Protein AF-A0A816GK08-F1 (afdb_monomer)

Sequence (217 aa):
MATQDAEVYCSFCNEGFVSPKAMGTHLMMCGNKTDQCPKCRRYIRRAIFAYHYENDCANPDAPTRDNETNKKTQNFETPPVTIKCEFCHVNYNRNESTMHKEKCTPYQIYLSENSLQHNDSNQNHSSTRSNNPEYDARIPCEYCNQGIPWHLYDNHTRTCRNEHNKRPNEQISSQRSFPTVNDYTARCRFCKLLTFLQGLRYHQLVCKMNPHRMGSH

Solvent-accessible surface area (backbone atoms only — not comparable to full-atom values): 14256 Å² total; per-residue (Å²): 134,85,79,80,74,71,65,48,64,40,93,61,79,66,51,74,26,82,41,74,68,60,42,54,60,44,48,64,54,49,60,76,42,36,43,71,38,88,87,78,68,46,52,33,48,54,93,52,37,65,59,23,63,74,49,78,66,51,54,93,82,53,74,85,81,77,85,71,88,86,72,80,92,69,89,74,79,71,78,79,59,65,42,68,38,91,69,78,64,50,73,42,48,61,90,44,48,67,63,47,54,75,66,34,60,62,51,48,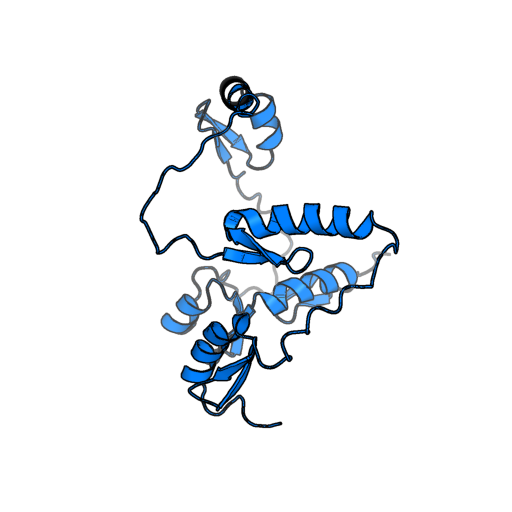51,54,53,56,64,60,63,68,75,74,79,83,78,92,68,91,74,80,85,82,88,74,90,61,84,84,78,70,62,54,46,64,38,94,84,76,63,50,69,33,48,67,97,48,40,73,63,48,52,56,53,48,51,52,57,56,69,69,56,80,89,80,82,96,81,73,91,67,84,73,79,62,85,64,81,54,49,40,61,35,91,81,81,57,50,78,33,45,56,91,50,38,66,61,51,46,56,53,37,71,76,43,76,82,79,82,80,86,130

Radius of gyration: 26.78 Å; Cα contacts (8 Å, |Δi|>4): 158; chains: 1; bounding box: 65×51×73 Å

Nearest PDB structures (foldseek):
  4bmj-assembly11_K  TM=3.943E-01  e=1.371E-01  Homo sapiens
  8fky-assembly1_SS  TM=1.001E-01  e=1.346E+00  Homo sapiens
  8fkx-assembly1_SS  TM=1.016E-01  e=1.534E+00  Homo sapiens

Organism: NCBI:txid392030

InterPro domains:
  IPR013083 Zinc finger, RING/FYVE/PHD-type [G3DSA:3.30.40.10] (3-59)
  IPR051986 Innate Immunity and Apoptosis Regulator [PTHR16295] (7-212)

Mean predicted aligned error: 20.33 Å

pLDDT: mean 77.63, std 19.1, range [39.66, 96.81]

Foldseek 3Di:
DDPPQDWDAAPQPRDTDSDPVVNVVCNVVRVVQWDQDPQPRHTDGPVCNVVCNVVSNDDPPDPPPPDDDDDDDDPPPDPFDWDADPQPRDTDGPVCVVVCCVPVPRNVVVVVVVVVVPPPPPDDDPDDPPPPPPQQQFDQAPQHRDGHRPVCNVVCNVVSVVVSVVDPDDDPDDPDPDDPPPPQWDAQPQQRDIDGVVCNVVCNVVCVVPVPPPPDD

Secondary structure (DSSP, 8-state):
-------EE-TTT--EES-HHHHHHHHHHHHHHEEE-TTT--EEEHHHHHHHHHTTT--TTS------S--------PPP-EEE-TTT--EEEGGGHHHHHHH-HHHHHHHHHHHTTSS---S---------TTS--EEEPTTT--EEEGGGHHHHHHHHHHHHHTS-S--------PPPGGGGEEE-TTT--EEEHHHHHHHHHHHHH-TTSS---

Structure (mmCIF, N/CA/C/O backbone):
data_AF-A0A816GK08-F1
#
_entry.id   AF-A0A816GK08-F1
#
loop_
_atom_site.group_PDB
_atom_site.id
_atom_site.type_symbol
_atom_site.label_atom_id
_atom_site.label_alt_id
_atom_site.label_comp_id
_atom_site.label_asym_id
_atom_site.label_entity_id
_atom_site.label_seq_id
_atom_site.pdbx_PDB_ins_code
_atom_site.Cartn_x
_atom_site.Cartn_y
_atom_site.Cartn_z
_atom_site.occupancy
_atom_site.B_iso_or_equiv
_atom_site.auth_seq_id
_atom_site.auth_comp_id
_atom_site.auth_asym_id
_atom_site.auth_atom_id
_atom_site.pdbx_PDB_model_num
ATOM 1 N N . MET A 1 1 ? 14.770 11.756 38.344 1.00 51.44 1 MET A N 1
ATOM 2 C CA . MET A 1 1 ? 13.891 10.581 38.168 1.00 51.44 1 MET A CA 1
ATOM 3 C C . MET A 1 1 ? 13.634 10.447 36.678 1.00 51.44 1 MET A C 1
ATOM 5 O O . MET A 1 1 ? 13.022 11.344 36.119 1.00 51.44 1 MET A O 1
ATOM 9 N N . ALA A 1 2 ? 14.207 9.437 36.022 1.00 53.97 2 ALA A N 1
ATOM 10 C CA . ALA A 1 2 ? 13.968 9.197 34.600 1.00 53.97 2 ALA A CA 1
ATOM 11 C C . ALA A 1 2 ? 12.592 8.537 34.455 1.00 53.97 2 ALA A C 1
ATOM 13 O O . ALA A 1 2 ? 12.363 7.470 35.023 1.00 53.97 2 ALA A O 1
ATOM 14 N N . THR A 1 3 ? 11.668 9.196 33.764 1.00 57.09 3 THR A N 1
ATOM 15 C CA . THR A 1 3 ? 10.391 8.600 33.379 1.00 57.09 3 THR A CA 1
ATOM 16 C C . THR A 1 3 ? 10.684 7.509 32.357 1.00 57.09 3 THR A C 1
ATOM 18 O O . THR A 1 3 ? 11.223 7.778 31.288 1.00 57.09 3 THR A O 1
ATOM 21 N N . GLN A 1 4 ? 10.411 6.258 32.718 1.00 61.50 4 GLN A N 1
ATOM 22 C CA . GLN A 1 4 ? 10.387 5.162 31.758 1.00 61.50 4 GLN A CA 1
ATOM 23 C C . GLN A 1 4 ? 9.143 5.363 30.893 1.00 61.50 4 GLN A C 1
ATOM 25 O O . GLN A 1 4 ? 8.039 5.002 31.298 1.00 61.50 4 GLN A O 1
ATOM 30 N N . ASP A 1 5 ? 9.315 6.007 29.743 1.00 76.50 5 ASP A N 1
ATOM 31 C CA . ASP A 1 5 ? 8.256 6.109 28.749 1.00 76.50 5 ASP A CA 1
ATOM 32 C C . ASP A 1 5 ? 7.944 4.696 28.248 1.00 76.50 5 ASP A C 1
ATOM 34 O O . ASP A 1 5 ? 8.794 4.014 27.675 1.00 76.50 5 ASP A O 1
ATOM 38 N N . ALA A 1 6 ? 6.735 4.217 28.537 1.00 78.25 6 ALA A N 1
ATOM 39 C CA . ALA A 1 6 ? 6.290 2.903 28.105 1.00 78.25 6 ALA A CA 1
ATOM 40 C C . ALA A 1 6 ? 6.177 2.885 26.572 1.00 78.25 6 ALA A C 1
ATOM 42 O O . ALA A 1 6 ? 5.280 3.508 26.000 1.00 78.25 6 ALA A O 1
ATOM 43 N N . GLU A 1 7 ? 7.084 2.173 25.906 1.00 90.62 7 GLU A N 1
ATOM 44 C CA . GLU A 1 7 ? 7.015 1.963 24.461 1.00 90.62 7 GLU A CA 1
ATOM 45 C C . GLU A 1 7 ? 5.821 1.068 24.108 1.00 90.62 7 GLU A C 1
ATOM 47 O O . GLU A 1 7 ? 5.611 0.003 24.694 1.00 90.62 7 GLU A O 1
ATOM 52 N N . VAL A 1 8 ? 5.038 1.489 23.116 1.00 92.75 8 VAL A N 1
ATOM 53 C CA . VAL A 1 8 ? 3.935 0.693 22.563 1.00 92.75 8 VAL A CA 1
ATOM 54 C C . VAL A 1 8 ? 4.395 0.089 21.238 1.00 92.75 8 VAL A C 1
ATOM 56 O O . VAL A 1 8 ? 4.907 0.811 20.384 1.00 92.75 8 VAL A O 1
ATOM 59 N N . TYR A 1 9 ? 4.190 -1.215 21.032 1.00 93.31 9 TYR A N 1
ATOM 60 C CA . TYR A 1 9 ? 4.665 -1.936 19.840 1.00 93.31 9 TYR A CA 1
ATOM 61 C C . TYR A 1 9 ? 3.546 -2.256 18.848 1.00 93.31 9 TYR A C 1
ATOM 63 O O . TYR A 1 9 ? 2.436 -2.630 19.230 1.00 93.31 9 TYR A O 1
ATOM 71 N N . CYS A 1 10 ? 3.828 -2.087 17.555 1.00 90.50 10 CYS A N 1
ATOM 72 C CA . CYS A 1 10 ? 2.850 -2.320 16.497 1.00 90.50 10 CYS A CA 1
ATOM 73 C C . CYS A 1 10 ? 2.671 -3.823 16.265 1.00 90.50 10 CYS A C 1
ATOM 75 O O . CYS A 1 10 ? 3.634 -4.527 15.983 1.00 90.50 10 CYS A O 1
ATOM 77 N N . SER A 1 11 ? 1.436 -4.320 16.280 1.00 87.69 11 SER A N 1
ATOM 78 C CA . SER A 1 11 ? 1.146 -5.749 16.083 1.00 87.69 11 SER A CA 1
ATOM 79 C C . SER A 1 11 ? 1.472 -6.284 14.679 1.00 87.69 11 SER A C 1
ATOM 81 O O . SER A 1 11 ? 1.590 -7.496 14.504 1.00 87.69 11 SER A O 1
ATOM 83 N N . PHE A 1 12 ? 1.628 -5.408 13.680 1.00 86.75 12 PHE A N 1
ATOM 84 C CA . PHE A 1 12 ? 1.887 -5.789 12.286 1.00 86.75 12 PHE A CA 1
ATOM 85 C C . PHE A 1 12 ? 3.385 -5.849 11.954 1.00 86.75 12 PHE A C 1
ATOM 87 O O . PHE A 1 12 ? 3.840 -6.814 11.348 1.00 86.75 12 PHE A O 1
ATOM 94 N N . CYS A 1 13 ? 4.164 -4.833 12.339 1.00 84.19 13 CYS A N 1
ATOM 95 C CA . CYS A 1 13 ? 5.600 -4.753 12.023 1.00 84.19 13 CYS A CA 1
ATOM 96 C C . CYS A 1 13 ? 6.524 -4.844 13.246 1.00 84.19 13 CYS A C 1
ATOM 98 O O . CYS A 1 13 ? 7.741 -4.878 13.077 1.00 84.19 13 CYS A O 1
ATOM 100 N N . ASN A 1 14 ? 5.967 -4.893 14.460 1.00 86.06 14 ASN A N 1
ATOM 101 C CA . ASN A 1 14 ? 6.694 -4.933 15.731 1.00 86.06 14 ASN A CA 1
ATOM 102 C C . ASN A 1 14 ? 7.653 -3.748 15.960 1.00 86.06 14 ASN A C 1
ATOM 104 O O . ASN A 1 14 ? 8.661 -3.877 16.655 1.00 86.06 14 ASN A O 1
ATOM 108 N N . GLU A 1 15 ? 7.354 -2.603 15.347 1.00 88.12 15 GLU A N 1
ATOM 109 C CA . GLU A 1 15 ? 8.060 -1.337 15.550 1.00 88.12 15 GLU A CA 1
ATOM 110 C C . GLU A 1 15 ? 7.564 -0.675 16.847 1.00 88.12 15 GLU A C 1
ATOM 112 O O . GLU A 1 15 ? 6.363 -0.713 17.136 1.00 88.12 15 GLU A O 1
ATOM 117 N N . GLY A 1 16 ? 8.491 -0.149 17.653 1.00 91.62 16 GLY A N 1
ATOM 118 C CA . GLY A 1 16 ? 8.205 0.501 18.934 1.00 91.62 16 GLY A CA 1
ATOM 119 C C . GLY A 1 16 ? 7.941 1.994 18.764 1.00 91.62 16 GLY A C 1
ATOM 120 O O . GLY A 1 16 ? 8.589 2.660 17.958 1.00 91.62 16 GLY A O 1
ATOM 121 N N . PHE A 1 17 ? 6.983 2.526 19.521 1.00 93.69 17 PHE A N 1
ATOM 122 C CA . PHE A 1 17 ? 6.580 3.928 19.464 1.00 93.69 17 PHE A CA 1
ATOM 123 C C . PHE A 1 17 ? 6.563 4.543 20.860 1.00 93.69 17 PHE A C 1
ATOM 125 O O . PHE A 1 17 ? 5.954 4.002 21.780 1.00 93.69 17 PHE A O 1
ATOM 132 N N . VAL A 1 18 ? 7.161 5.731 20.972 1.00 91.00 18 VAL A N 1
ATOM 133 C CA . VAL A 1 18 ? 7.215 6.528 22.213 1.00 91.00 18 VAL A CA 1
ATOM 134 C C . VAL A 1 18 ? 5.850 7.137 22.565 1.00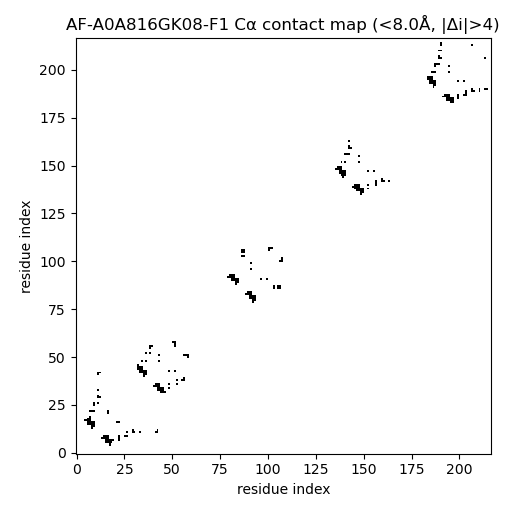 91.00 18 VAL A C 1
ATOM 136 O O . VAL A 1 18 ? 5.572 7.444 23.717 1.00 91.00 18 VAL A O 1
ATOM 139 N N . SER A 1 19 ? 4.963 7.322 21.579 1.00 91.31 19 SER A N 1
ATOM 140 C CA . SER A 1 19 ? 3.657 7.957 21.781 1.00 91.31 19 SER A CA 1
ATOM 141 C C . SER A 1 19 ? 2.509 7.118 21.210 1.00 91.31 19 SER A C 1
ATOM 143 O O . SER A 1 19 ? 2.565 6.736 20.034 1.00 91.31 19 SER A O 1
ATOM 145 N N . PRO A 1 20 ? 1.399 6.945 21.957 1.00 89.62 20 PRO A N 1
ATOM 146 C CA . PRO A 1 20 ? 0.174 6.332 21.440 1.00 89.62 20 PRO A CA 1
ATOM 147 C C . PRO A 1 20 ? -0.373 7.021 20.178 1.00 89.62 20 PRO A C 1
ATOM 149 O O . PRO A 1 20 ? -0.953 6.369 19.311 1.00 89.62 20 PRO A O 1
ATOM 152 N N . LYS A 1 21 ? -0.152 8.335 20.019 1.00 91.00 21 LYS A N 1
ATOM 153 C CA . LYS A 1 21 ? -0.583 9.087 18.827 1.00 91.00 21 LYS A CA 1
ATOM 154 C C . LYS A 1 21 ? 0.229 8.714 17.581 1.00 91.00 21 LYS A C 1
ATOM 156 O O . LYS A 1 21 ? -0.331 8.592 16.488 1.00 91.00 21 LYS A O 1
ATOM 161 N N . ALA A 1 22 ? 1.537 8.507 17.747 1.00 92.06 22 ALA A N 1
ATOM 162 C CA . ALA A 1 22 ? 2.404 8.027 16.672 1.00 92.06 22 AL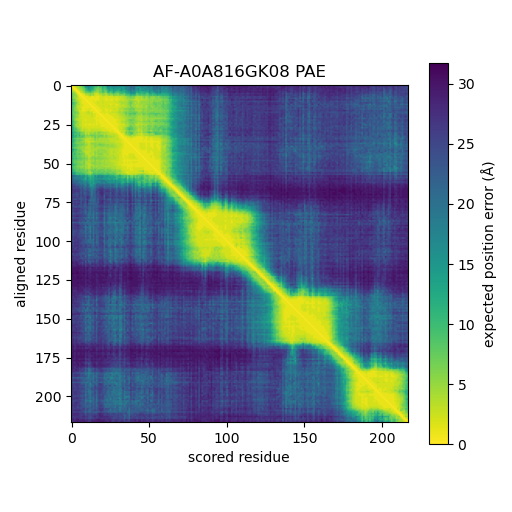A A CA 1
ATOM 163 C C . ALA A 1 22 ? 2.014 6.596 16.267 1.00 92.06 22 ALA A C 1
ATOM 165 O O . ALA A 1 22 ? 1.855 6.320 15.077 1.00 92.06 22 ALA A O 1
ATOM 166 N N . MET A 1 23 ? 1.728 5.740 17.257 1.00 94.25 23 MET A N 1
ATOM 167 C CA . MET A 1 23 ? 1.195 4.395 17.035 1.00 94.25 23 MET A CA 1
ATOM 168 C C . MET A 1 23 ? -0.119 4.416 16.241 1.00 94.25 23 MET A C 1
ATOM 170 O O . MET A 1 23 ? -0.248 3.693 15.258 1.00 94.25 23 MET A O 1
ATOM 174 N N . GLY A 1 24 ? -1.086 5.263 16.611 1.00 91.00 24 GLY A N 1
ATOM 175 C CA . GLY A 1 24 ? -2.378 5.339 15.917 1.00 91.00 24 GLY A CA 1
ATOM 176 C C . GLY A 1 24 ? -2.239 5.660 14.425 1.00 91.00 24 GLY A C 1
ATOM 177 O O . GLY A 1 24 ? -2.823 4.985 13.577 1.00 91.00 24 GLY A O 1
ATOM 178 N N . THR A 1 25 ? -1.396 6.642 14.091 1.00 91.44 25 THR A N 1
ATOM 179 C CA . THR A 1 25 ? -1.102 7.001 12.691 1.00 91.44 25 THR A CA 1
ATOM 180 C C . THR A 1 25 ? -0.404 5.856 11.954 1.00 91.44 25 THR A C 1
ATOM 182 O O . THR A 1 25 ? -0.728 5.557 10.802 1.00 91.44 25 THR A O 1
ATOM 185 N N . HIS A 1 26 ? 0.533 5.184 12.625 1.00 92.69 26 HIS A N 1
ATOM 186 C CA . HIS A 1 26 ? 1.240 4.045 12.063 1.00 92.69 26 HIS A CA 1
ATOM 187 C C . HIS A 1 26 ? 0.302 2.863 11.790 1.00 92.69 26 HIS A C 1
ATOM 189 O O . HIS A 1 26 ? 0.357 2.310 10.697 1.00 92.69 26 HIS A O 1
ATOM 195 N N . LEU A 1 27 ? -0.590 2.500 12.718 1.00 91.06 27 LEU A N 1
ATOM 196 C CA . LEU A 1 27 ? -1.523 1.376 12.558 1.00 91.06 27 LEU A CA 1
ATOM 197 C C . LEU A 1 27 ? -2.409 1.536 11.317 1.00 91.06 27 LEU A C 1
ATOM 199 O O . LEU A 1 27 ? -2.579 0.574 10.568 1.00 91.06 27 LEU A O 1
ATOM 203 N N . MET A 1 28 ? -2.893 2.753 11.040 1.00 86.19 28 MET A N 1
ATOM 204 C CA . MET A 1 28 ? -3.675 3.030 9.828 1.00 86.19 28 MET A CA 1
ATOM 205 C C . MET A 1 28 ? -2.880 2.795 8.537 1.00 86.19 28 MET A C 1
ATOM 207 O O . MET A 1 28 ? -3.436 2.343 7.535 1.00 86.19 28 MET A O 1
ATOM 211 N N . MET A 1 29 ? -1.577 3.085 8.534 1.00 85.69 29 MET A N 1
ATOM 212 C CA . MET A 1 29 ? -0.727 2.855 7.363 1.00 85.69 29 MET A CA 1
ATOM 213 C C . MET A 1 29 ? -0.212 1.417 7.277 1.00 85.69 29 MET A C 1
ATOM 215 O O . MET A 1 29 ? -0.144 0.858 6.185 1.00 85.69 29 MET A O 1
ATOM 219 N N . CYS A 1 30 ? 0.156 0.822 8.407 1.00 88.75 30 CYS A N 1
ATOM 220 C CA . CYS A 1 30 ? 0.779 -0.491 8.490 1.00 88.75 30 CYS A CA 1
ATOM 221 C C . CYS A 1 30 ? -0.240 -1.609 8.253 1.00 88.75 30 CYS A C 1
ATOM 223 O O . CYS A 1 30 ? 0.010 -2.490 7.430 1.00 88.75 30 CYS A O 1
ATOM 225 N N . GLY A 1 31 ? -1.430 -1.514 8.858 1.00 85.81 31 GLY A N 1
ATOM 226 C CA . GLY A 1 31 ? -2.511 -2.476 8.635 1.00 85.81 31 GLY A CA 1
ATOM 227 C C . GLY A 1 31 ? -2.991 -2.493 7.181 1.00 85.81 31 GLY A C 1
ATOM 228 O O . GLY A 1 31 ? -3.190 -3.554 6.605 1.00 85.81 31 GLY A O 1
ATOM 229 N N . ASN A 1 32 ? -3.073 -1.328 6.528 1.00 86.81 32 ASN A N 1
ATOM 230 C CA . ASN A 1 32 ? -3.500 -1.243 5.126 1.00 86.81 32 ASN A CA 1
ATOM 231 C C . ASN A 1 32 ? -2.450 -1.733 4.117 1.00 86.81 32 ASN A C 1
ATOM 233 O O . ASN A 1 32 ? -2.797 -2.057 2.977 1.00 86.81 32 ASN A O 1
ATOM 237 N N . LYS A 1 33 ? -1.171 -1.761 4.509 1.00 90.62 33 LYS A N 1
ATOM 238 C CA . LYS A 1 33 ? -0.039 -2.110 3.637 1.00 90.62 33 LYS A CA 1
ATOM 239 C C . LYS A 1 33 ? 0.547 -3.488 3.923 1.00 90.62 33 LYS A C 1
ATOM 241 O O . LYS A 1 33 ? 1.550 -3.837 3.300 1.00 90.62 33 LYS A O 1
ATOM 246 N N . THR A 1 34 ? -0.035 -4.262 4.832 1.00 91.50 34 THR A N 1
ATOM 247 C CA . THR A 1 34 ? 0.428 -5.612 5.164 1.00 91.50 34 THR A CA 1
ATOM 248 C C . THR A 1 34 ? -0.684 -6.634 4.969 1.00 91.50 34 THR A C 1
ATOM 250 O O . THR A 1 34 ? -1.857 -6.318 5.122 1.00 91.50 34 THR A O 1
ATOM 253 N N . ASP A 1 35 ? -0.301 -7.858 4.613 1.00 92.94 35 ASP A N 1
ATOM 254 C CA . ASP A 1 35 ? -1.184 -9.020 4.542 1.00 92.94 35 ASP A CA 1
ATOM 255 C C . ASP A 1 35 ? -0.575 -10.154 5.376 1.00 92.94 35 ASP A C 1
ATOM 257 O O . ASP A 1 35 ? 0.649 -10.315 5.438 1.00 92.94 35 ASP A O 1
ATOM 261 N N . GLN A 1 36 ? -1.416 -10.948 6.041 1.00 92.94 36 GLN A N 1
ATOM 262 C CA . GLN A 1 36 ? -0.945 -12.086 6.829 1.00 92.94 36 GLN A CA 1
ATOM 263 C C . GLN A 1 36 ? -0.637 -13.275 5.913 1.00 92.94 36 GLN A C 1
ATOM 265 O O . GLN A 1 36 ? -1.513 -13.783 5.211 1.00 92.94 36 GLN A O 1
ATOM 270 N N . CYS A 1 37 ? 0.608 -13.750 5.934 1.00 93.69 37 CYS A N 1
ATOM 271 C CA . CYS A 1 37 ? 1.015 -14.917 5.161 1.00 93.69 37 CYS A CA 1
ATOM 272 C C . CYS A 1 37 ? 0.375 -16.194 5.739 1.00 93.69 37 CYS A C 1
ATOM 274 O O . CYS A 1 37 ? 0.545 -16.466 6.930 1.00 93.69 37 CYS A O 1
ATOM 276 N N . PRO A 1 38 ? -0.314 -17.029 4.939 1.00 94.44 38 PRO A N 1
ATOM 277 C CA . PRO A 1 38 ? -0.967 -18.234 5.451 1.00 94.44 38 PRO A CA 1
ATOM 278 C C . PRO A 1 38 ? 0.029 -19.342 5.830 1.00 94.44 38 PRO A C 1
ATOM 280 O O . PRO A 1 38 ? -0.310 -20.190 6.650 1.00 94.44 38 PRO A O 1
ATOM 283 N N . LYS A 1 39 ? 1.249 -19.325 5.268 1.00 93.62 39 LYS A N 1
ATOM 284 C CA . LYS A 1 39 ? 2.307 -20.304 5.567 1.00 93.62 39 LYS A CA 1
ATOM 285 C C . LYS A 1 39 ? 2.941 -20.040 6.942 1.00 93.62 39 LYS A C 1
ATOM 287 O O . LYS A 1 39 ? 2.939 -20.920 7.793 1.00 93.62 39 LYS A O 1
ATOM 292 N N . CYS A 1 40 ? 3.433 -18.819 7.191 1.00 94.06 40 CYS A N 1
ATOM 293 C CA . CYS A 1 40 ? 4.183 -18.483 8.415 1.00 94.06 40 CYS A CA 1
ATOM 294 C C . CYS A 1 40 ? 3.423 -17.618 9.439 1.00 94.06 40 CYS A C 1
ATOM 296 O O . CYS A 1 40 ? 3.966 -17.312 10.499 1.00 94.06 40 CYS A O 1
ATOM 298 N N . ARG A 1 41 ? 2.191 -17.187 9.132 1.00 90.81 41 ARG A N 1
ATOM 299 C CA . ARG A 1 41 ? 1.333 -16.310 9.960 1.00 90.81 41 ARG A CA 1
ATOM 300 C C . ARG A 1 41 ? 1.913 -14.929 10.298 1.00 90.81 41 ARG A C 1
ATOM 302 O O . ARG A 1 41 ? 1.317 -14.202 11.094 1.00 90.81 41 ARG A O 1
ATOM 309 N N . ARG A 1 42 ? 3.026 -14.532 9.673 1.00 87.19 42 ARG A N 1
ATOM 310 C CA . ARG A 1 42 ? 3.609 -13.189 9.806 1.00 87.19 42 ARG A CA 1
ATOM 311 C C . ARG A 1 42 ? 2.881 -12.195 8.904 1.00 87.19 42 ARG A C 1
ATOM 313 O O . ARG A 1 42 ? 2.449 -12.552 7.807 1.00 87.19 42 ARG A O 1
ATOM 320 N N . TYR A 1 43 ? 2.766 -10.952 9.360 1.00 89.31 43 TYR A N 1
ATOM 321 C CA . TYR A 1 43 ? 2.308 -9.843 8.529 1.00 89.31 43 TYR A CA 1
ATOM 322 C C . TYR A 1 43 ? 3.454 -9.380 7.637 1.00 89.31 43 TYR A C 1
ATOM 324 O O . TYR A 1 43 ? 4.514 -8.977 8.111 1.00 89.31 43 TYR A O 1
ATOM 332 N N . ILE A 1 44 ? 3.242 -9.471 6.332 1.00 89.75 44 ILE A N 1
ATOM 333 C CA . ILE A 1 44 ? 4.231 -9.146 5.312 1.00 89.75 44 ILE A CA 1
ATOM 334 C C . ILE A 1 44 ? 3.709 -7.952 4.528 1.00 89.75 44 ILE A C 1
ATOM 336 O O . ILE A 1 44 ? 2.519 -7.875 4.223 1.00 89.75 44 ILE A O 1
ATOM 340 N N . ARG A 1 45 ? 4.581 -6.996 4.195 1.00 88.06 45 ARG A N 1
ATOM 341 C CA . ARG A 1 45 ? 4.177 -5.851 3.371 1.00 88.06 45 ARG A CA 1
ATOM 342 C C . ARG A 1 45 ? 3.654 -6.355 2.025 1.00 88.06 45 ARG A C 1
ATOM 344 O O . ARG A 1 45 ? 4.327 -7.135 1.359 1.00 88.06 45 ARG A O 1
ATOM 351 N N . ARG A 1 46 ? 2.491 -5.863 1.594 1.00 90.88 46 ARG A N 1
ATOM 352 C CA . ARG A 1 46 ? 1.803 -6.303 0.368 1.00 90.88 46 ARG A CA 1
ATOM 353 C C . ARG A 1 46 ? 2.701 -6.226 -0.873 1.00 90.88 46 ARG A C 1
ATOM 355 O O . ARG A 1 46 ? 2.635 -7.101 -1.725 1.00 90.88 46 ARG A O 1
ATOM 362 N N . ALA A 1 47 ? 3.594 -5.233 -0.925 1.00 87.31 47 ALA A N 1
ATOM 363 C CA . ALA A 1 47 ? 4.566 -5.055 -2.007 1.00 87.31 47 ALA A CA 1
ATOM 364 C C . ALA A 1 47 ? 5.568 -6.220 -2.167 1.00 87.31 47 ALA A C 1
ATOM 366 O O . ALA A 1 47 ? 6.013 -6.470 -3.279 1.00 87.31 47 ALA A O 1
ATOM 367 N N . ILE A 1 48 ? 5.898 -6.940 -1.087 1.00 89.06 48 ILE A N 1
ATOM 368 C CA . ILE A 1 48 ? 6.839 -8.081 -1.090 1.00 89.06 48 ILE A CA 1
ATOM 369 C C . ILE A 1 48 ? 6.142 -9.421 -0.803 1.00 89.06 48 ILE A C 1
ATOM 371 O O . ILE A 1 48 ? 6.799 -10.452 -0.678 1.00 89.06 48 ILE A O 1
ATOM 375 N N . PHE A 1 49 ? 4.808 -9.430 -0.685 1.00 91.44 49 PHE A N 1
ATOM 376 C CA . PHE A 1 49 ? 4.051 -10.620 -0.292 1.00 91.44 49 PHE A CA 1
ATOM 377 C C . PHE A 1 49 ? 4.179 -11.754 -1.314 1.00 91.44 49 PHE A C 1
ATOM 379 O O . PHE A 1 49 ? 4.376 -12.898 -0.918 1.00 91.44 49 PHE A O 1
ATOM 386 N N . ALA A 1 50 ? 4.101 -11.438 -2.612 1.00 91.81 50 ALA A N 1
ATOM 387 C CA . ALA A 1 50 ? 4.231 -12.429 -3.682 1.00 91.81 50 ALA A CA 1
ATOM 388 C C . ALA A 1 50 ? 5.592 -13.138 -3.617 1.00 91.81 50 ALA A C 1
ATOM 390 O O . ALA A 1 50 ? 5.638 -14.358 -3.484 1.00 91.81 50 ALA A O 1
ATOM 391 N N . TYR A 1 51 ? 6.679 -12.362 -3.557 1.00 92.75 51 TYR A N 1
ATOM 392 C CA . TYR A 1 51 ? 8.030 -12.897 -3.400 1.00 92.75 51 TYR A CA 1
ATOM 393 C C . TYR A 1 51 ? 8.152 -13.766 -2.141 1.00 92.75 51 TYR A C 1
ATOM 395 O O . TYR A 1 51 ? 8.607 -14.904 -2.214 1.00 92.75 51 TYR A O 1
ATOM 403 N N . HIS A 1 52 ? 7.711 -13.260 -0.985 1.00 94.25 52 HIS A N 1
ATOM 404 C CA . HIS A 1 52 ? 7.758 -14.004 0.275 1.00 94.25 52 HIS A CA 1
ATOM 405 C C . HIS A 1 52 ? 6.993 -15.333 0.194 1.00 94.25 52 HIS A C 1
ATOM 407 O O . HIS A 1 52 ? 7.426 -16.340 0.751 1.00 94.25 52 HIS A O 1
ATOM 413 N N . TYR A 1 53 ? 5.837 -15.344 -0.469 1.00 93.38 53 TYR A N 1
ATOM 414 C CA . TYR A 1 53 ? 5.006 -16.535 -0.602 1.00 93.38 53 TYR A CA 1
ATOM 415 C C . TYR A 1 53 ? 5.636 -17.588 -1.526 1.00 93.38 53 TYR A C 1
ATOM 417 O O . TYR A 1 53 ? 5.585 -18.783 -1.212 1.00 93.38 53 TYR A O 1
ATOM 425 N N . GLU A 1 54 ? 6.237 -17.140 -2.632 1.00 95.00 54 GLU A N 1
ATOM 426 C CA . GLU A 1 54 ? 6.917 -17.975 -3.630 1.00 95.00 54 GLU A CA 1
ATOM 427 C C . GLU A 1 54 ? 8.240 -18.553 -3.115 1.00 95.00 54 GLU A C 1
ATOM 429 O O . GLU A 1 54 ? 8.577 -19.682 -3.451 1.00 95.00 54 GLU A O 1
ATOM 434 N N . ASN A 1 55 ? 8.946 -17.832 -2.243 1.00 94.31 55 ASN A N 1
ATOM 435 C CA . ASN A 1 55 ? 10.243 -18.245 -1.699 1.00 94.31 55 ASN A CA 1
ATOM 436 C C . ASN A 1 55 ? 10.125 -18.897 -0.310 1.00 94.31 55 ASN A C 1
ATOM 438 O O . ASN A 1 55 ? 10.978 -18.686 0.547 1.00 94.31 55 ASN A O 1
ATOM 442 N N . ASP A 1 56 ? 9.038 -19.632 -0.051 1.00 94.62 56 ASP A N 1
ATOM 443 C CA . ASP A 1 56 ? 8.789 -20.353 1.212 1.00 94.62 56 ASP A CA 1
ATOM 444 C C . ASP A 1 56 ? 9.090 -19.544 2.478 1.00 94.62 56 ASP A C 1
ATOM 446 O O . ASP A 1 56 ? 9.735 -19.986 3.427 1.00 94.62 56 ASP A O 1
ATOM 450 N N . CYS A 1 57 ? 8.561 -18.323 2.491 1.00 92.94 57 CYS A N 1
ATOM 451 C CA . CYS A 1 57 ? 8.696 -17.371 3.580 1.00 92.94 57 CYS A CA 1
ATOM 452 C C . CYS A 1 57 ? 10.111 -16.817 3.806 1.00 92.94 57 CYS A C 1
ATOM 454 O O . CYS A 1 57 ? 10.314 -16.094 4.787 1.00 92.94 57 CYS A O 1
ATOM 456 N N . ALA A 1 58 ? 11.052 -17.057 2.890 1.00 87.50 58 ALA A N 1
ATOM 457 C CA . ALA A 1 58 ? 12.314 -16.335 2.838 1.00 87.50 58 ALA A CA 1
ATOM 458 C C . ALA A 1 58 ? 12.046 -14.876 2.449 1.00 87.50 58 ALA A C 1
ATOM 460 O O . ALA A 1 58 ? 11.370 -14.580 1.461 1.00 87.50 58 ALA A O 1
ATOM 461 N N . ASN A 1 59 ? 12.544 -13.949 3.260 1.00 72.12 59 ASN A N 1
ATOM 462 C CA . ASN A 1 59 ? 12.381 -12.524 3.027 1.00 72.12 59 ASN A CA 1
ATOM 463 C C . ASN A 1 59 ? 13.780 -11.896 2.929 1.00 72.12 59 ASN A C 1
ATOM 465 O O . ASN A 1 59 ? 14.490 -11.916 3.934 1.00 72.12 59 ASN A O 1
ATOM 469 N N . PRO A 1 60 ? 14.197 -11.377 1.761 1.00 64.31 60 PRO A N 1
ATOM 470 C CA . PRO A 1 60 ? 15.564 -10.906 1.543 1.00 64.31 60 PRO A CA 1
ATOM 471 C C . PRO A 1 60 ? 15.850 -9.638 2.354 1.00 64.31 60 PRO A C 1
ATOM 473 O O . PRO A 1 60 ? 16.985 -9.402 2.748 1.00 64.31 60 PRO A O 1
ATOM 476 N N . ASP A 1 61 ? 14.797 -8.882 2.673 1.00 63.44 61 ASP A N 1
ATOM 477 C CA . ASP A 1 61 ? 14.859 -7.658 3.470 1.00 63.44 61 ASP A CA 1
ATOM 478 C C . ASP A 1 61 ? 14.486 -7.875 4.940 1.00 63.44 61 ASP A C 1
ATOM 480 O O . ASP A 1 61 ? 14.327 -6.900 5.678 1.00 63.44 61 ASP A O 1
ATOM 484 N N . ALA A 1 62 ? 14.271 -9.118 5.394 1.00 57.97 62 ALA A N 1
ATOM 485 C CA . ALA A 1 62 ? 14.143 -9.323 6.830 1.00 57.97 62 ALA A CA 1
ATOM 486 C C . ALA A 1 62 ? 15.501 -8.971 7.447 1.00 57.97 62 ALA A C 1
ATOM 488 O O . ALA A 1 62 ? 16.472 -9.667 7.147 1.00 57.97 62 ALA A O 1
ATOM 489 N N . PRO A 1 63 ? 15.603 -7.930 8.302 1.00 53.84 63 PRO A N 1
ATOM 490 C CA . PRO A 1 63 ? 16.785 -7.807 9.135 1.00 53.84 63 PRO A CA 1
ATOM 491 C C . PRO A 1 63 ? 16.901 -9.146 9.855 1.00 53.84 63 PRO A C 1
ATOM 493 O O . PRO A 1 63 ? 15.937 -9.577 10.490 1.00 53.84 63 PRO A O 1
ATOM 496 N N . THR A 1 64 ? 18.010 -9.854 9.651 1.00 47.66 64 THR A N 1
ATOM 497 C CA . THR A 1 64 ? 18.301 -11.137 10.291 1.00 47.66 64 THR A CA 1
ATOM 498 C C . THR A 1 64 ? 18.192 -10.920 11.793 1.00 47.66 64 THR A C 1
ATOM 500 O O . THR A 1 64 ? 19.085 -10.349 12.412 1.00 47.66 64 THR A O 1
ATOM 503 N N . ARG A 1 65 ? 17.033 -11.261 12.359 1.00 49.94 65 ARG A N 1
ATOM 504 C CA . ARG A 1 65 ? 16.655 -10.936 13.738 1.00 49.94 65 ARG A CA 1
ATOM 505 C C . ARG A 1 65 ? 16.783 -12.154 14.642 1.00 49.94 65 ARG A C 1
ATOM 507 O O . ARG A 1 65 ? 16.073 -12.268 15.639 1.00 49.94 65 ARG A O 1
ATOM 514 N N . ASP A 1 66 ? 17.704 -13.036 14.288 1.00 45.41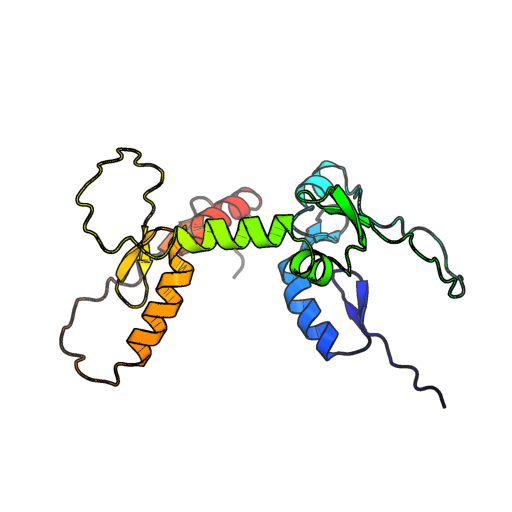 66 ASP A N 1
ATOM 515 C CA . ASP A 1 66 ? 18.031 -14.201 15.079 1.00 45.41 66 ASP A CA 1
ATOM 516 C C . ASP A 1 66 ? 19.274 -13.855 15.908 1.00 45.41 66 ASP A C 1
ATOM 518 O O . ASP A 1 66 ? 20.374 -13.724 15.381 1.00 45.41 66 ASP A O 1
ATOM 522 N N . ASN A 1 67 ? 19.043 -13.708 17.217 1.00 46.22 67 ASN A N 1
ATOM 523 C CA . ASN A 1 67 ? 20.003 -13.574 18.321 1.00 46.22 67 ASN A CA 1
ATOM 524 C C . ASN A 1 67 ? 20.674 -12.207 18.546 1.00 46.22 67 ASN A C 1
ATOM 526 O O . ASN A 1 67 ? 21.694 -11.895 17.953 1.00 46.22 67 ASN A O 1
ATOM 530 N N . GLU A 1 68 ? 20.174 -11.463 19.538 1.00 41.25 68 GLU A N 1
ATOM 531 C CA . GLU A 1 68 ? 20.959 -11.091 20.732 1.00 41.25 68 GLU A CA 1
ATOM 532 C C . GLU A 1 68 ? 20.055 -10.324 21.714 1.00 41.25 68 GLU A C 1
ATOM 534 O O . GLU A 1 68 ? 19.896 -9.104 21.677 1.00 41.25 68 GLU A O 1
ATOM 539 N N . THR A 1 69 ? 19.473 -11.059 22.663 1.00 48.66 69 THR A N 1
ATOM 540 C CA . THR A 1 69 ? 19.412 -10.569 24.042 1.00 48.66 69 THR A CA 1
ATOM 541 C C . THR A 1 69 ? 20.795 -10.032 24.402 1.00 48.66 69 THR A C 1
ATOM 543 O O . THR A 1 69 ? 21.770 -10.773 24.306 1.00 48.66 69 THR A O 1
ATOM 546 N N . ASN A 1 70 ? 20.850 -8.784 24.871 1.00 50.91 70 ASN A N 1
ATOM 547 C CA . ASN A 1 70 ? 22.021 -8.147 25.477 1.00 50.91 70 ASN A CA 1
ATOM 548 C C . ASN A 1 70 ? 23.039 -7.515 24.500 1.00 50.91 70 ASN A C 1
ATOM 550 O O . ASN A 1 70 ? 24.156 -7.997 24.350 1.00 50.91 70 ASN A O 1
ATOM 554 N N . LYS A 1 71 ? 22.712 -6.345 23.928 1.00 41.47 71 LYS A N 1
ATOM 555 C CA . LYS A 1 71 ? 23.743 -5.380 23.512 1.00 41.47 71 LYS A CA 1
ATOM 556 C C . LYS A 1 71 ? 23.321 -3.938 23.764 1.00 41.47 71 LYS A C 1
ATOM 558 O O . LYS A 1 71 ? 22.506 -3.344 23.069 1.00 41.47 71 LYS A O 1
ATOM 563 N N . LYS A 1 72 ? 23.938 -3.418 24.821 1.00 40.66 72 LYS A N 1
ATOM 564 C CA . LYS A 1 72 ? 24.366 -2.037 25.034 1.00 40.66 72 LYS A CA 1
ATOM 565 C C . LYS A 1 72 ? 24.448 -1.257 23.717 1.00 40.66 72 LYS A C 1
ATOM 567 O O . LYS A 1 72 ? 25.155 -1.671 22.802 1.00 40.66 72 LYS A O 1
ATOM 572 N N . THR A 1 73 ? 23.758 -0.125 23.677 1.00 45.25 73 THR A N 1
ATOM 573 C CA . THR A 1 73 ? 23.807 0.917 22.651 1.00 45.25 73 THR A CA 1
ATOM 574 C C . THR A 1 73 ? 25.251 1.165 22.207 1.00 45.25 73 THR A C 1
ATOM 576 O O . THR A 1 73 ? 26.011 1.853 22.887 1.00 45.25 73 THR A O 1
ATOM 579 N N . GLN A 1 74 ? 25.658 0.571 21.089 1.00 42.94 74 GLN A N 1
ATOM 580 C CA . GLN A 1 74 ? 26.840 0.999 20.355 1.00 42.94 74 GLN A CA 1
ATOM 581 C C . GLN A 1 74 ? 26.344 1.805 19.161 1.00 42.94 74 GLN A C 1
ATOM 583 O O . GLN A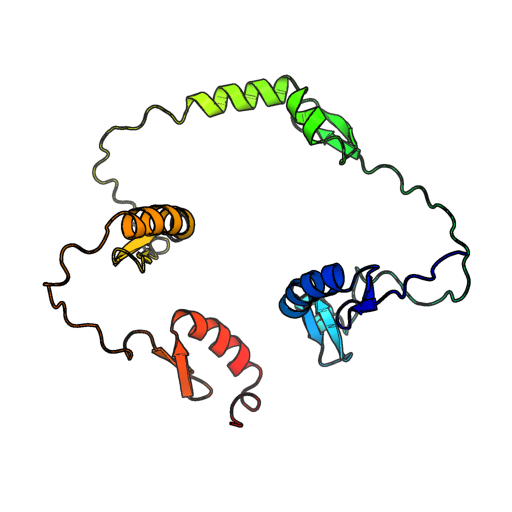 1 74 ? 25.630 1.285 18.306 1.00 42.94 74 GLN A O 1
ATOM 588 N N . ASN A 1 75 ? 26.703 3.091 19.163 1.00 46.44 75 ASN A N 1
ATOM 589 C CA . ASN A 1 75 ? 26.672 3.980 18.009 1.00 46.44 75 ASN A CA 1
ATOM 590 C C . ASN A 1 75 ? 27.381 3.289 16.839 1.00 46.44 75 ASN A C 1
ATOM 592 O O . ASN A 1 75 ? 28.603 3.345 16.733 1.00 46.44 75 ASN A O 1
ATOM 596 N N . PHE A 1 76 ? 26.626 2.626 15.971 1.00 45.50 76 PHE A N 1
ATOM 597 C CA . PHE A 1 76 ? 27.097 2.338 14.629 1.00 45.50 76 PHE A CA 1
ATOM 598 C C . PHE A 1 76 ? 26.807 3.585 13.803 1.00 45.50 76 PHE A C 1
ATOM 600 O O . PHE A 1 76 ? 25.674 3.816 13.385 1.00 45.50 76 PHE A O 1
ATOM 607 N N . GLU A 1 77 ? 27.832 4.415 13.613 1.00 50.81 77 GLU A N 1
ATOM 608 C CA . GLU A 1 77 ? 27.835 5.433 12.568 1.00 50.81 77 GLU A CA 1
ATOM 609 C C . GLU A 1 77 ? 27.702 4.707 11.226 1.00 50.81 77 GLU A C 1
ATOM 611 O O . GLU A 1 77 ? 28.672 4.213 10.653 1.00 50.81 77 GLU A O 1
ATOM 616 N N . THR A 1 78 ? 26.470 4.566 10.737 1.00 59.03 78 THR A N 1
ATOM 617 C CA . THR A 1 78 ? 26.236 4.148 9.356 1.00 59.03 78 THR A CA 1
ATOM 618 C C . THR A 1 78 ? 26.965 5.127 8.440 1.00 59.03 78 THR A C 1
ATOM 620 O O . THR A 1 78 ? 26.770 6.338 8.599 1.00 59.03 78 THR A O 1
ATOM 623 N N . PRO A 1 79 ? 27.783 4.641 7.488 1.00 66.69 79 PRO A N 1
ATOM 624 C CA . PRO A 1 79 ? 28.503 5.516 6.581 1.00 66.69 79 PRO A CA 1
ATOM 625 C C . PRO A 1 79 ? 27.499 6.425 5.858 1.00 66.69 79 PRO A C 1
ATOM 627 O O . PRO A 1 79 ? 26.435 5.951 5.441 1.00 66.69 79 PRO A O 1
ATOM 630 N N . PRO A 1 80 ? 27.788 7.732 5.738 1.00 74.81 80 PRO A N 1
ATOM 631 C CA . PRO A 1 80 ? 26.860 8.682 5.149 1.00 74.81 80 PRO A CA 1
ATOM 632 C C . PRO A 1 80 ? 26.531 8.251 3.720 1.00 74.81 80 PRO A C 1
ATOM 634 O O . PRO A 1 80 ? 27.413 8.137 2.870 1.00 74.81 80 PRO A O 1
ATOM 637 N N . VAL A 1 81 ? 25.247 7.997 3.462 1.00 83.50 81 VAL A N 1
ATOM 638 C CA . VAL A 1 81 ? 24.761 7.636 2.129 1.00 83.50 81 VAL A CA 1
ATOM 639 C C . VAL A 1 81 ? 24.940 8.848 1.219 1.00 83.50 81 VAL A C 1
ATOM 641 O O . VAL A 1 81 ? 24.222 9.847 1.340 1.00 83.50 81 VAL A O 1
ATOM 644 N N . THR A 1 82 ? 25.916 8.767 0.318 1.00 92.44 82 THR A N 1
ATOM 645 C CA . THR A 1 82 ? 26.173 9.793 -0.691 1.00 92.44 82 THR A CA 1
ATOM 646 C C . THR A 1 82 ? 25.407 9.492 -1.977 1.00 92.44 82 THR A C 1
ATOM 648 O O . THR A 1 82 ? 25.197 8.340 -2.355 1.00 92.44 82 THR A O 1
ATOM 651 N N . ILE A 1 83 ? 24.944 10.549 -2.640 1.00 92.69 83 ILE A N 1
ATOM 652 C CA . ILE A 1 83 ? 24.254 10.510 -3.931 1.00 92.69 83 ILE A CA 1
ATOM 653 C C . ILE A 1 83 ? 25.055 11.371 -4.905 1.00 92.69 83 ILE A C 1
ATOM 655 O O . ILE A 1 83 ? 25.489 12.468 -4.552 1.00 92.69 83 ILE A O 1
ATOM 659 N N . LYS A 1 84 ? 25.239 10.888 -6.136 1.00 96.31 84 LYS A N 1
ATOM 660 C CA . LYS A 1 84 ? 25.901 11.636 -7.208 1.00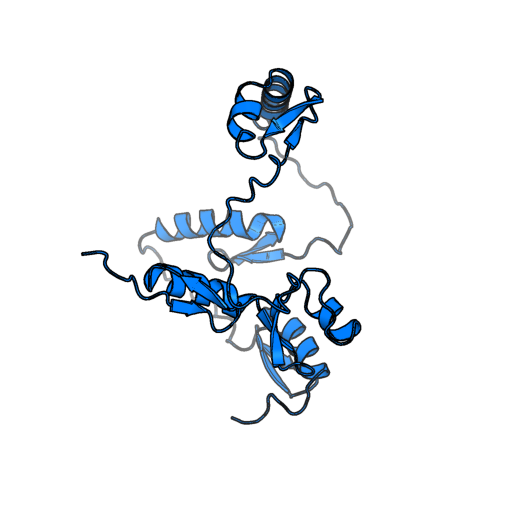 96.31 84 LYS A CA 1
ATOM 661 C C . LYS A 1 84 ? 24.891 12.527 -7.927 1.00 96.31 84 LYS A C 1
ATOM 663 O O . LYS A 1 84 ? 23.865 12.041 -8.393 1.00 96.31 84 LYS A O 1
ATOM 668 N N . CYS A 1 85 ? 25.175 13.823 -8.039 1.00 94.38 85 CYS A N 1
ATOM 669 C CA . CYS A 1 85 ? 24.360 14.731 -8.844 1.00 94.38 85 CYS A CA 1
ATOM 670 C C . CYS A 1 85 ? 24.475 14.390 -10.337 1.00 94.38 85 CYS A C 1
ATOM 672 O O . CYS A 1 85 ? 25.578 14.268 -10.862 1.00 94.38 85 CYS A O 1
ATOM 674 N N . GLU A 1 86 ? 23.359 14.283 -11.051 1.00 93.62 86 GLU A N 1
ATOM 675 C CA . GLU A 1 86 ? 23.376 14.020 -12.498 1.00 93.62 86 GLU A CA 1
ATOM 676 C C . GLU A 1 86 ? 23.818 15.241 -13.315 1.00 93.62 86 GLU A C 1
ATOM 678 O O . GLU A 1 86 ? 24.333 15.079 -14.413 1.00 93.62 86 GLU A O 1
ATOM 683 N N . PHE A 1 87 ? 23.685 16.447 -12.755 1.00 93.25 87 PHE A N 1
ATOM 684 C CA . PHE A 1 87 ? 23.962 17.697 -13.464 1.00 93.25 87 PHE A CA 1
ATOM 685 C C . PHE A 1 87 ? 25.391 18.204 -13.247 1.00 93.25 87 PHE A C 1
ATOM 687 O O . PHE A 1 87 ? 26.040 18.643 -14.188 1.00 93.25 87 PHE A O 1
ATOM 694 N N . CYS A 1 88 ? 25.899 18.154 -12.010 1.00 94.25 88 CYS A N 1
ATOM 695 C CA . CYS A 1 88 ? 27.259 18.612 -11.695 1.00 94.25 88 CYS A CA 1
ATOM 696 C C . CYS A 1 88 ? 28.212 17.484 -11.273 1.00 94.25 88 CYS A C 1
ATOM 698 O O . CYS A 1 88 ? 29.360 17.756 -10.939 1.00 94.25 88 CYS A O 1
ATOM 700 N N . HIS A 1 89 ? 27.744 16.230 -11.235 1.00 94.06 89 HIS A N 1
ATOM 701 C CA . HIS A 1 89 ? 28.533 15.028 -10.919 1.00 94.06 89 HIS A CA 1
ATOM 702 C C . HIS A 1 89 ? 29.236 14.992 -9.552 1.00 94.06 89 HIS A C 1
ATOM 704 O O . HIS A 1 89 ? 29.991 14.057 -9.284 1.00 94.06 89 HIS A O 1
ATOM 710 N N . VAL A 1 90 ? 28.935 15.940 -8.661 1.00 94.19 90 VAL A N 1
ATOM 711 C CA . VAL A 1 90 ? 29.427 15.976 -7.277 1.00 94.19 90 VAL A CA 1
ATOM 712 C C . VAL A 1 90 ? 28.634 14.994 -6.414 1.00 94.19 90 VAL A C 1
ATOM 714 O O . VAL A 1 90 ? 27.409 14.912 -6.523 1.00 94.19 90 VAL A O 1
ATOM 717 N N . ASN A 1 91 ? 29.336 14.265 -5.546 1.00 94.62 91 ASN A N 1
ATOM 718 C CA . ASN A 1 91 ? 28.721 13.441 -4.510 1.00 94.62 91 ASN A CA 1
ATOM 719 C C . ASN A 1 91 ? 28.358 14.319 -3.309 1.00 94.62 91 ASN A C 1
ATOM 721 O O . ASN A 1 91 ? 29.206 15.053 -2.807 1.00 94.62 91 ASN A O 1
ATOM 725 N N . TYR A 1 92 ? 27.122 14.225 -2.837 1.00 92.94 92 TYR A N 1
ATOM 726 C CA . TYR A 1 92 ? 26.637 14.953 -1.664 1.00 92.94 92 TYR A CA 1
ATOM 727 C C . TYR A 1 92 ? 25.825 14.016 -0.765 1.00 92.94 92 TYR A C 1
ATOM 729 O O . TYR A 1 92 ? 25.390 12.946 -1.202 1.00 92.94 92 TYR A O 1
ATOM 737 N N . ASN A 1 93 ? 25.636 14.370 0.506 1.00 91.94 93 ASN A N 1
ATOM 738 C CA . ASN A 1 93 ? 24.857 13.535 1.419 1.00 91.94 93 ASN A CA 1
ATOM 739 C C . ASN A 1 93 ? 23.375 13.562 1.013 1.00 91.94 93 ASN A C 1
ATOM 741 O O . ASN A 1 93 ? 22.839 14.626 0.714 1.00 91.94 93 ASN A O 1
ATOM 745 N N . ARG A 1 94 ? 22.670 12.423 1.046 1.00 89.62 94 ARG A N 1
ATOM 746 C CA . ARG A 1 94 ? 21.223 12.369 0.756 1.00 89.62 94 ARG A CA 1
ATOM 747 C C . ARG A 1 94 ? 20.414 13.434 1.512 1.00 89.62 94 ARG A C 1
ATOM 749 O O . ARG A 1 94 ? 19.473 13.987 0.944 1.00 89.62 94 ARG A O 1
ATOM 756 N N . ASN A 1 95 ? 20.802 13.750 2.747 1.00 88.69 95 ASN A N 1
ATOM 757 C CA . ASN A 1 95 ? 20.133 14.750 3.584 1.00 88.69 95 ASN A CA 1
ATOM 758 C C . ASN A 1 95 ? 20.335 16.195 3.084 1.00 88.69 95 ASN A C 1
ATOM 760 O O . ASN A 1 95 ? 19.525 17.066 3.380 1.00 88.69 95 ASN A O 1
ATOM 764 N N . GLU A 1 96 ? 21.369 16.448 2.282 1.00 91.25 96 GLU A N 1
ATOM 765 C CA . GLU A 1 96 ? 21.693 17.758 1.703 1.00 91.25 96 GLU A CA 1
ATOM 766 C C . GLU A 1 96 ? 21.094 17.951 0.301 1.00 91.25 96 GLU A C 1
ATOM 768 O O . GLU A 1 96 ? 21.378 18.948 -0.361 1.00 91.25 96 GLU A O 1
ATOM 773 N N . SER A 1 97 ? 20.253 17.023 -0.178 1.00 90.38 97 SER A N 1
ATOM 774 C CA . SER A 1 97 ? 19.731 17.056 -1.552 1.00 90.38 97 SER A CA 1
ATOM 775 C C . SER A 1 97 ? 19.017 18.357 -1.901 1.00 90.38 97 SER A C 1
ATOM 777 O O . SER A 1 97 ? 19.212 18.886 -2.993 1.00 90.38 97 SER A O 1
ATOM 779 N N . THR A 1 98 ? 18.237 18.913 -0.975 1.00 87.75 98 THR A N 1
ATOM 780 C CA . THR A 1 98 ? 17.525 20.177 -1.199 1.00 87.75 98 THR A CA 1
ATOM 781 C C . THR A 1 98 ? 18.500 21.347 -1.335 1.00 87.75 98 THR A C 1
ATOM 783 O O . THR A 1 98 ? 18.437 22.081 -2.317 1.00 87.75 98 THR A O 1
ATOM 786 N N . MET A 1 99 ? 19.473 21.459 -0.424 1.00 91.81 99 MET A N 1
ATOM 787 C CA . MET A 1 99 ? 20.488 22.519 -0.468 1.00 91.81 99 MET A CA 1
ATOM 788 C C . MET A 1 99 ? 21.388 22.410 -1.701 1.00 91.81 99 MET A C 1
ATOM 790 O O . MET A 1 99 ? 21.764 23.422 -2.293 1.00 91.81 99 MET A O 1
ATOM 794 N N . HIS A 1 100 ? 21.734 21.185 -2.103 1.00 93.06 100 HIS A N 1
ATOM 795 C CA . HIS A 1 100 ? 22.500 20.953 -3.317 1.00 93.06 100 HIS A CA 1
ATOM 796 C C . HIS A 1 100 ? 21.709 21.386 -4.555 1.00 93.06 100 HIS A C 1
ATOM 798 O O . HIS A 1 100 ? 22.256 22.091 -5.394 1.00 93.06 100 HIS A O 1
ATOM 804 N N . LYS A 1 101 ? 20.419 21.034 -4.660 1.00 88.75 101 LYS A N 1
ATOM 805 C CA . LYS A 1 101 ? 19.555 21.448 -5.782 1.00 88.75 101 LYS A CA 1
ATOM 806 C C . LYS A 1 101 ? 19.436 22.967 -5.900 1.00 88.75 101 LYS A C 1
ATOM 808 O O . LYS A 1 101 ? 19.484 23.492 -7.007 1.00 88.75 101 LYS A O 1
ATOM 813 N N . GLU A 1 102 ? 19.329 23.679 -4.784 1.00 90.50 102 GLU A N 1
ATOM 814 C CA . GLU A 1 102 ? 19.271 25.147 -4.782 1.00 90.50 102 GLU A CA 1
ATOM 815 C C . GLU A 1 102 ? 20.578 25.791 -5.266 1.00 90.50 102 GLU A C 1
ATOM 817 O O . GLU A 1 102 ? 20.548 26.796 -5.970 1.00 90.50 102 GLU A O 1
ATOM 822 N N . LYS A 1 103 ? 21.732 25.197 -4.934 1.00 92.88 103 LYS A N 1
ATOM 823 C CA . LYS A 1 103 ? 23.058 25.754 -5.259 1.00 92.88 103 LYS A CA 1
ATOM 824 C C . LYS A 1 103 ? 23.687 25.197 -6.539 1.00 92.88 103 LYS A C 1
ATOM 826 O O . LYS A 1 103 ? 24.677 25.745 -7.018 1.00 92.88 103 LYS A O 1
ATOM 831 N N . CYS A 1 104 ? 23.160 24.108 -7.091 1.00 94.12 104 CYS A N 1
ATOM 832 C CA . CYS A 1 104 ? 23.685 23.469 -8.293 1.00 94.12 104 CYS A CA 1
ATOM 833 C C . CYS A 1 104 ? 23.326 24.312 -9.525 1.00 94.12 104 CYS A C 1
ATOM 835 O O . CYS A 1 104 ? 22.222 24.213 -10.056 1.00 94.12 104 CYS A O 1
ATOM 837 N N . THR A 1 105 ? 24.268 25.135 -9.996 1.00 89.94 105 THR A N 1
ATOM 838 C CA . THR A 1 105 ? 24.068 26.034 -11.147 1.00 89.94 105 THR A CA 1
ATOM 839 C C . THR A 1 105 ? 23.549 25.309 -12.395 1.00 89.94 105 THR A C 1
ATOM 841 O O . THR A 1 105 ? 22.575 25.787 -12.972 1.00 89.94 105 THR A O 1
ATOM 844 N N . PRO A 1 106 ? 24.081 24.129 -12.781 1.00 86.00 106 PRO A N 1
ATOM 845 C CA . PRO A 1 106 ? 23.536 23.371 -13.910 1.00 86.00 106 PRO A CA 1
ATOM 846 C C . PRO A 1 106 ? 22.062 22.957 -13.737 1.00 86.00 106 PRO A C 1
ATOM 848 O O . PRO A 1 106 ? 21.291 22.996 -14.691 1.00 86.00 106 PRO A O 1
ATOM 851 N N . TYR A 1 107 ? 21.644 22.608 -12.515 1.00 83.62 107 TYR A N 1
ATOM 852 C CA . TYR A 1 107 ? 20.250 22.267 -12.212 1.00 83.62 107 TYR A CA 1
ATOM 853 C C . TYR A 1 107 ? 19.330 23.497 -12.255 1.00 83.62 107 TYR A C 1
ATOM 855 O O . TYR A 1 107 ? 18.203 23.415 -12.737 1.00 83.62 107 TYR A O 1
ATOM 863 N N . GLN A 1 108 ? 19.813 24.651 -11.787 1.00 88.44 108 GLN A N 1
ATOM 864 C CA . GLN A 1 108 ? 19.067 25.912 -11.846 1.00 88.44 108 GLN A CA 1
ATOM 865 C C . GLN A 1 108 ? 18.850 26.382 -13.292 1.00 88.44 108 GLN A C 1
ATOM 867 O O . GLN A 1 108 ? 17.746 26.805 -13.632 1.00 88.44 108 GLN A O 1
ATOM 872 N N . ILE A 1 109 ? 19.859 26.234 -14.159 1.00 85.75 109 ILE A N 1
ATOM 873 C CA . ILE A 1 109 ? 19.733 26.529 -15.597 1.00 85.75 109 ILE A CA 1
ATOM 874 C C . ILE A 1 109 ? 18.654 25.633 -16.225 1.00 85.75 109 ILE A C 1
ATOM 876 O O . ILE A 1 109 ? 17.712 26.150 -16.826 1.00 85.75 109 ILE A O 1
ATOM 880 N N . TYR A 1 110 ? 18.705 24.321 -15.973 1.00 86.75 110 TYR A N 1
ATOM 881 C CA . TYR A 1 110 ? 17.691 23.372 -16.451 1.00 86.75 110 TYR A CA 1
ATOM 882 C C . TYR A 1 110 ? 16.255 23.744 -16.026 1.00 86.75 110 TYR A C 1
ATOM 884 O O . TYR A 1 110 ? 15.319 23.654 -16.822 1.00 86.75 110 TYR A O 1
ATOM 892 N N . LEU A 1 111 ? 16.057 24.189 -14.778 1.00 82.75 111 LEU A N 1
ATOM 893 C CA . LEU A 1 111 ? 14.742 24.641 -14.309 1.00 82.75 111 LEU A CA 1
ATOM 894 C C . LEU A 1 111 ? 14.272 25.915 -15.021 1.00 82.75 111 LEU A C 1
ATOM 896 O O . LEU A 1 111 ? 13.088 26.024 -15.344 1.00 82.75 111 LEU A O 1
ATOM 900 N N . SER A 1 112 ? 15.175 26.864 -15.278 1.00 83.38 112 SER A N 1
ATOM 901 C CA . SER A 1 112 ? 14.832 28.115 -15.963 1.00 83.38 112 SER A CA 1
ATOM 902 C C . SER A 1 112 ? 14.439 27.907 -17.430 1.00 83.38 112 SER A C 1
ATOM 904 O O . SER A 1 112 ? 13.466 28.505 -17.886 1.00 83.38 112 SER A O 1
ATOM 906 N N . GLU A 1 113 ? 15.110 26.997 -18.140 1.00 80.38 113 GLU A N 1
ATOM 907 C CA . GLU A 1 113 ? 14.818 26.689 -19.546 1.00 80.38 113 GLU A CA 1
ATOM 908 C C . GLU A 1 113 ? 13.477 25.958 -19.710 1.00 80.38 113 GLU A C 1
ATOM 910 O O . GLU A 1 113 ? 12.697 26.282 -20.605 1.00 80.38 113 GLU A O 1
ATOM 915 N N . ASN A 1 114 ? 13.144 25.044 -18.794 1.00 75.25 114 ASN A N 1
ATOM 916 C CA . ASN A 1 114 ? 11.867 24.322 -18.836 1.00 75.25 114 ASN A CA 1
ATOM 917 C C . ASN A 1 114 ? 10.673 25.136 -18.318 1.00 75.25 114 ASN A C 1
ATOM 919 O O . ASN A 1 114 ? 9.533 24.866 -18.695 1.00 75.25 114 ASN A O 1
ATOM 923 N N . SER A 1 115 ? 10.905 26.151 -17.481 1.00 66.12 115 SER A N 1
ATOM 924 C CA . SER A 1 115 ? 9.824 27.008 -16.969 1.00 66.12 115 SER A CA 1
ATOM 925 C C . SER A 1 115 ? 9.274 27.975 -18.027 1.00 66.12 115 SER A C 1
ATOM 927 O O . SER A 1 115 ? 8.156 28.465 -17.882 1.00 66.12 115 SER A O 1
ATOM 929 N N . LEU A 1 116 ? 10.015 28.223 -19.113 1.00 54.91 116 LEU A N 1
ATOM 930 C CA . LEU A 1 116 ? 9.593 29.094 -20.216 1.00 54.91 116 LEU A CA 1
ATOM 931 C C . LEU A 1 116 ? 8.718 28.390 -21.267 1.00 54.91 116 LEU A C 1
ATOM 933 O O . LEU A 1 116 ? 8.076 29.067 -22.063 1.00 54.91 116 LEU A O 1
ATOM 937 N N . GLN A 1 117 ? 8.621 27.057 -21.256 1.00 52.66 117 GLN A N 1
ATOM 938 C CA . GLN A 1 117 ? 7.816 26.314 -22.237 1.00 52.66 117 GLN A CA 1
ATOM 939 C C . GLN A 1 117 ? 6.338 26.124 -21.850 1.00 52.6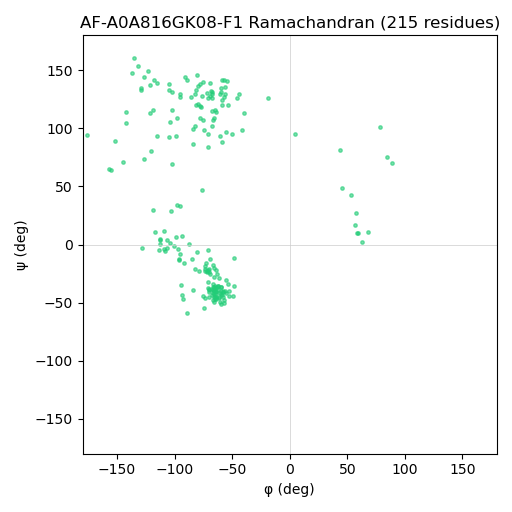6 117 GLN A C 1
ATOM 941 O O . GLN A 1 117 ? 5.588 25.530 -22.619 1.00 52.66 117 GLN A O 1
ATOM 946 N N . HIS A 1 118 ? 5.882 26.639 -20.699 1.00 47.59 118 HIS A N 1
ATOM 947 C CA . HIS A 1 118 ? 4.523 26.367 -20.201 1.00 47.59 118 HIS A CA 1
ATOM 948 C C . HIS A 1 118 ? 3.540 27.548 -20.170 1.00 47.59 118 HIS A C 1
ATOM 950 O O . HIS A 1 118 ? 2.407 27.345 -19.737 1.00 47.59 118 HIS A O 1
ATOM 956 N N . ASN A 1 119 ? 3.904 28.739 -20.664 1.00 44.06 119 ASN A N 1
ATOM 957 C CA . ASN A 1 119 ? 3.011 29.911 -20.615 1.00 44.06 119 ASN A CA 1
ATOM 958 C C . ASN A 1 119 ? 2.421 30.383 -21.951 1.00 44.06 119 ASN A C 1
ATOM 960 O O . ASN A 1 119 ? 1.535 31.232 -21.922 1.00 44.06 119 ASN A O 1
ATOM 964 N N . ASP A 1 120 ? 2.780 29.785 -23.088 1.00 42.81 120 ASP A N 1
ATOM 965 C CA . ASP A 1 120 ? 2.159 30.109 -24.380 1.00 42.81 120 ASP A CA 1
ATOM 966 C C . ASP A 1 120 ? 1.494 28.879 -25.001 1.00 42.81 120 ASP A C 1
ATOM 968 O O . ASP A 1 120 ? 2.037 28.216 -25.879 1.00 42.81 120 ASP A O 1
ATOM 972 N N . SER A 1 121 ? 0.287 28.548 -24.537 1.00 46.50 121 SER A N 1
ATOM 973 C CA . SER A 1 121 ? -0.659 27.708 -25.289 1.00 46.50 121 SER A CA 1
ATOM 974 C C . SER A 1 121 ? -2.095 27.982 -24.849 1.00 46.50 121 SER A C 1
ATOM 976 O O . SER A 1 121 ? -2.803 27.123 -24.332 1.00 46.50 121 SER A O 1
ATOM 978 N N . ASN A 1 122 ? -2.530 29.217 -25.096 1.00 46.53 122 ASN A N 1
ATOM 979 C CA . ASN A 1 122 ? -3.935 29.540 -25.306 1.00 46.53 122 ASN A CA 1
ATOM 980 C C . ASN A 1 122 ? -4.168 29.726 -26.812 1.00 46.53 122 ASN A C 1
ATOM 982 O O . ASN A 1 122 ? -4.368 30.843 -27.279 1.00 46.53 122 ASN A O 1
ATOM 986 N N . GLN A 1 123 ? -4.089 28.640 -27.583 1.00 42.94 123 GLN A N 1
ATOM 987 C CA . GLN A 1 123 ? -4.662 28.585 -28.928 1.00 42.94 123 GLN A CA 1
ATOM 988 C C . GLN A 1 123 ? -5.261 27.202 -29.183 1.00 42.94 123 GLN A C 1
ATOM 990 O O . GLN A 1 123 ? -4.569 26.190 -29.227 1.00 42.94 123 GLN A O 1
ATOM 995 N N . ASN A 1 124 ? -6.586 27.202 -29.322 1.00 46.09 124 ASN A N 1
ATOM 996 C CA . ASN A 1 124 ? -7.366 26.398 -30.257 1.00 46.09 124 ASN A CA 1
ATOM 997 C C . ASN A 1 124 ? -6.560 25.378 -31.082 1.00 46.09 124 ASN A C 1
ATOM 999 O O . ASN A 1 124 ? -6.103 25.696 -32.177 1.00 46.09 124 ASN A O 1
ATOM 1003 N N . HIS A 1 125 ? -6.499 24.125 -30.630 1.00 41.50 125 HIS A N 1
ATOM 1004 C CA . HIS A 1 125 ? -6.275 23.003 -31.536 1.00 41.50 125 HIS A CA 1
ATOM 1005 C C . HIS A 1 125 ? -7.492 22.087 -31.554 1.00 41.50 125 HIS A C 1
ATOM 1007 O O . HIS A 1 125 ? -7.662 21.168 -30.756 1.00 41.50 125 HIS A O 1
ATOM 1013 N N . SER A 1 126 ? -8.340 22.380 -32.535 1.00 41.97 126 SER A N 1
ATOM 1014 C CA . SER A 1 126 ? -9.219 21.433 -33.195 1.00 41.97 126 SER A CA 1
ATOM 1015 C C . SER A 1 126 ? -8.470 20.133 -33.519 1.00 41.97 126 SER A C 1
ATOM 1017 O O . SER A 1 126 ? -7.408 20.148 -34.134 1.00 41.97 126 SER A O 1
ATOM 1019 N N . SER A 1 127 ? -9.077 19.015 -33.129 1.00 48.38 127 SER A N 1
ATOM 1020 C CA . SER A 1 127 ? -9.073 17.738 -33.849 1.00 48.38 127 SER A CA 1
ATOM 1021 C C . SER A 1 127 ? -7.741 17.260 -34.450 1.00 48.38 127 SER A C 1
ATOM 1023 O O . SER A 1 127 ? -7.561 17.277 -35.665 1.00 48.38 127 SER A O 1
ATOM 1025 N N . THR A 1 128 ? -6.875 16.658 -33.635 1.00 41.22 128 THR A N 1
ATOM 1026 C CA . THR A 1 128 ? -5.993 15.582 -34.120 1.00 41.22 128 THR A CA 1
ATOM 1027 C C . THR A 1 128 ? -6.529 14.237 -33.643 1.00 41.22 128 THR A C 1
ATOM 1029 O O . THR A 1 128 ? -6.495 13.866 -32.474 1.00 41.22 128 THR A O 1
ATOM 1032 N N . ARG A 1 129 ? -7.112 13.525 -34.607 1.00 47.72 129 ARG A N 1
ATOM 1033 C CA . ARG A 1 129 ? -7.701 12.194 -34.502 1.00 47.72 129 ARG A CA 1
ATOM 1034 C C . ARG A 1 129 ? -6.581 11.161 -34.329 1.00 47.72 129 ARG A C 1
ATOM 1036 O O . ARG A 1 129 ? -6.121 10.578 -35.305 1.00 47.72 129 ARG A O 1
ATOM 1043 N N . SER A 1 130 ? -6.119 10.962 -33.097 1.00 43.78 130 SER A N 1
ATOM 1044 C CA . SER A 1 130 ? -5.252 9.832 -32.749 1.00 43.78 130 SER A CA 1
ATOM 1045 C C . SER A 1 130 ? -6.133 8.604 -32.508 1.00 43.78 130 SER A C 1
ATOM 1047 O O . SER A 1 130 ? -6.808 8.498 -31.488 1.00 43.78 130 SER A O 1
ATOM 1049 N N . ASN A 1 131 ? -6.193 7.705 -33.494 1.00 45.59 131 ASN A N 1
ATOM 1050 C CA . ASN A 1 131 ? -7.039 6.504 -33.497 1.00 45.59 131 ASN A CA 1
ATOM 1051 C C . ASN A 1 131 ? -6.478 5.377 -32.603 1.00 45.59 131 ASN A C 1
ATOM 1053 O O . ASN A 1 131 ? -6.416 4.233 -33.046 1.00 45.59 131 ASN A O 1
ATOM 1057 N N . ASN A 1 132 ? -6.054 5.667 -31.371 1.00 48.03 132 ASN A N 1
ATOM 1058 C CA . ASN A 1 132 ? -5.641 4.621 -30.434 1.00 48.03 132 ASN A CA 1
ATOM 1059 C C . ASN A 1 132 ? -6.738 4.401 -29.369 1.00 48.03 132 ASN A C 1
ATOM 1061 O O . ASN A 1 132 ? -6.761 5.120 -28.369 1.00 48.03 132 ASN A O 1
ATOM 1065 N N . PRO A 1 133 ? -7.683 3.460 -29.579 1.00 58.53 133 PRO A N 1
ATOM 1066 C CA . PRO A 1 133 ? -8.885 3.316 -28.750 1.00 58.53 133 PRO A CA 1
ATOM 1067 C C . PRO A 1 133 ? -8.628 2.772 -27.335 1.00 58.53 133 PRO A C 1
ATOM 1069 O O . PRO A 1 133 ? -9.558 2.695 -26.538 1.00 58.53 133 PRO A O 1
ATOM 1072 N N . GLU A 1 134 ? -7.394 2.393 -26.996 1.00 56.22 134 GLU A N 1
ATOM 1073 C CA . GLU A 1 134 ? -7.098 1.683 -25.745 1.00 56.22 134 GLU A CA 1
ATOM 1074 C C . GLU A 1 134 ? -6.719 2.606 -24.569 1.00 56.22 134 GLU A C 1
ATOM 1076 O O . GLU A 1 134 ? -6.803 2.197 -23.412 1.00 56.22 134 GLU A O 1
ATOM 1081 N N . TYR A 1 135 ? -6.384 3.877 -24.829 1.00 55.81 135 TYR A N 1
ATOM 1082 C CA . TYR A 1 135 ? -6.001 4.846 -23.786 1.00 55.81 135 TYR A CA 1
ATOM 1083 C C . TYR A 1 135 ? -7.085 5.877 -23.430 1.00 55.81 135 TYR A C 1
ATOM 1085 O O . TYR A 1 135 ? -6.864 6.713 -22.554 1.00 55.81 135 TYR A O 1
ATOM 1093 N N . ASP A 1 136 ? -8.268 5.813 -24.044 1.00 67.44 136 ASP A N 1
ATOM 1094 C CA . ASP A 1 136 ? -9.334 6.815 -23.861 1.00 67.44 136 ASP A CA 1
ATOM 1095 C C . ASP A 1 136 ? -10.367 6.400 -22.791 1.00 67.44 136 ASP A C 1
ATOM 1097 O O . ASP A 1 136 ? -11.560 6.698 -22.879 1.00 67.44 136 ASP A O 1
ATOM 1101 N N . ALA A 1 137 ? -9.922 5.678 -21.756 1.00 84.25 137 ALA A N 1
ATOM 1102 C CA . ALA A 1 137 ? -10.764 5.374 -20.604 1.00 84.25 137 ALA A CA 1
ATOM 1103 C C . ALA A 1 137 ? -11.053 6.671 -19.829 1.00 84.25 137 ALA A C 1
ATOM 1105 O O . ALA A 1 137 ? -10.210 7.191 -19.091 1.00 84.25 137 ALA A O 1
ATOM 1106 N N . ARG A 1 138 ? -12.263 7.201 -20.023 1.00 93.81 138 ARG A N 1
ATOM 1107 C CA . ARG A 1 138 ? -12.760 8.407 -19.359 1.00 93.81 138 ARG A CA 1
ATOM 1108 C C . ARG A 1 138 ? -13.576 8.040 -18.129 1.00 93.81 138 ARG A C 1
ATOM 1110 O O . ARG A 1 138 ? -14.503 7.239 -18.204 1.00 93.81 138 ARG A O 1
ATOM 1117 N N . ILE A 1 139 ? -13.244 8.660 -17.005 1.00 93.31 139 ILE A N 1
ATOM 1118 C CA . ILE A 1 139 ? -13.958 8.518 -15.739 1.00 93.31 139 ILE A CA 1
ATOM 1119 C C . ILE A 1 139 ? -14.954 9.676 -15.626 1.00 93.31 139 ILE A C 1
ATOM 1121 O O . ILE A 1 139 ? -14.537 10.829 -15.767 1.00 93.31 139 ILE A O 1
ATOM 1125 N N . PRO A 1 140 ? -16.247 9.426 -15.377 1.00 94.75 140 PRO A N 1
ATOM 1126 C CA . PRO A 1 140 ? -17.196 10.502 -15.128 1.00 94.75 140 PRO A CA 1
ATOM 1127 C C . PRO A 1 140 ? -16.878 11.197 -13.797 1.00 94.75 140 PRO A C 1
ATOM 1129 O O . PRO A 1 140 ? -16.712 10.546 -12.768 1.00 94.75 140 PRO A O 1
ATOM 1132 N N . CYS A 1 141 ? -16.792 12.525 -13.813 1.00 95.69 141 CYS A N 1
ATOM 1133 C CA . CYS A 1 141 ? -16.657 13.332 -12.603 1.00 95.69 141 CYS A CA 1
ATOM 1134 C C . CYS A 1 141 ? -17.969 13.349 -11.800 1.00 95.69 141 CYS A C 1
ATOM 1136 O O . CYS A 1 141 ? -19.014 13.683 -12.346 1.00 95.69 141 CYS A O 1
ATOM 1138 N N . GLU A 1 142 ? -17.911 13.087 -10.494 1.00 93.12 142 GLU A N 1
ATOM 1139 C CA . GLU A 1 142 ? -19.086 13.066 -9.603 1.00 93.12 142 GLU A CA 1
ATOM 1140 C C . GLU A 1 142 ? -19.780 14.431 -9.417 1.00 93.12 142 GLU A C 1
ATOM 1142 O O . GLU A 1 142 ? -20.949 14.481 -9.043 1.00 93.12 142 GLU A O 1
ATOM 1147 N N . TYR A 1 143 ? -19.089 15.540 -9.703 1.00 94.38 143 TYR A N 1
ATOM 1148 C CA . TYR A 1 143 ? -19.621 16.900 -9.529 1.00 94.38 143 TYR A CA 1
ATOM 1149 C C . TYR A 1 143 ? -20.253 17.469 -10.808 1.00 94.38 143 TYR A C 1
ATOM 1151 O O . TYR A 1 143 ? -21.217 18.227 -10.734 1.00 94.38 143 TYR A O 1
ATOM 1159 N N . CYS A 1 144 ? -19.712 17.140 -11.989 1.00 95.62 144 CYS A N 1
ATOM 1160 C CA . CYS A 1 144 ? -20.141 17.732 -13.267 1.00 95.62 144 CYS A CA 1
ATOM 1161 C C . CYS A 1 144 ? -20.485 16.713 -14.366 1.00 95.62 144 CYS A C 1
ATOM 1163 O O . CYS A 1 144 ? -20.897 17.112 -15.455 1.00 95.62 144 CYS A O 1
ATOM 1165 N N . ASN A 1 145 ? -20.315 15.412 -14.107 1.00 92.50 145 ASN A N 1
ATOM 1166 C CA . ASN A 1 145 ? -20.535 14.298 -15.038 1.00 92.50 145 ASN A CA 1
ATOM 1167 C C . ASN A 1 145 ? -19.737 14.364 -16.355 1.00 92.50 145 ASN A C 1
ATOM 1169 O O . ASN A 1 145 ? -20.048 13.646 -17.305 1.00 92.50 145 ASN A O 1
ATOM 1173 N N . GLN A 1 146 ? -18.690 15.190 -16.437 1.00 94.56 146 GLN A N 1
ATOM 1174 C CA . GLN A 1 146 ? -17.793 15.194 -17.593 1.00 94.56 146 GLN A CA 1
ATOM 1175 C C . GLN A 1 146 ? -16.863 13.977 -17.559 1.00 94.56 146 GLN A C 1
ATOM 1177 O O . GLN A 1 146 ? -16.373 13.596 -16.498 1.00 94.56 146 GLN A O 1
ATOM 1182 N N . GLY A 1 147 ? -16.620 13.365 -18.722 1.00 95.44 147 GLY A N 1
ATOM 1183 C CA . GLY A 1 147 ? -15.682 12.251 -18.865 1.00 95.44 147 GLY A CA 1
ATOM 1184 C C . GLY A 1 147 ? -14.235 12.743 -18.890 1.00 95.44 147 GLY A C 1
ATOM 1185 O O . GLY A 1 147 ? -13.804 13.335 -19.883 1.00 95.44 147 GLY A O 1
ATOM 1186 N N . ILE A 1 148 ? -13.496 12.471 -17.815 1.00 96.06 148 ILE A N 1
ATOM 1187 C CA . ILE A 1 148 ? -12.133 12.952 -17.576 1.00 96.06 148 ILE A CA 1
ATOM 1188 C C . ILE A 1 148 ? -11.122 11.819 -17.809 1.00 96.06 148 ILE A C 1
ATOM 1190 O O . ILE A 1 148 ? -11.318 10.717 -17.291 1.00 96.06 148 ILE A O 1
ATOM 1194 N N . PRO A 1 149 ? -10.023 12.053 -18.547 1.00 94.19 149 PRO A N 1
ATOM 1195 C CA . PRO A 1 149 ? -8.925 11.094 -18.639 1.00 94.19 149 PRO A CA 1
ATOM 1196 C C . PRO A 1 149 ? -8.351 10.754 -17.257 1.00 94.19 149 PRO A C 1
ATOM 1198 O O . PRO A 1 149 ? -8.189 11.644 -16.422 1.00 94.19 149 PRO A O 1
ATOM 1201 N N . TRP A 1 150 ? -7.978 9.489 -17.030 1.00 88.88 150 TRP A N 1
ATOM 1202 C CA . TRP A 1 150 ? -7.491 9.011 -15.724 1.00 88.88 150 TRP A CA 1
ATOM 1203 C C . TRP A 1 150 ? -6.392 9.896 -15.110 1.00 88.88 150 TRP A C 1
ATOM 1205 O O . TRP A 1 150 ? -6.470 10.261 -13.940 1.00 88.88 150 TRP A O 1
ATOM 1215 N N . HIS A 1 151 ? -5.407 10.315 -15.910 1.00 89.75 151 HIS A N 1
ATOM 1216 C CA . HIS A 1 151 ? -4.278 11.134 -15.450 1.00 89.75 151 HIS A CA 1
ATOM 1217 C C . HIS A 1 151 ? -4.651 12.577 -15.050 1.00 89.75 151 HIS A C 1
ATOM 1219 O O . HIS A 1 151 ? -3.839 13.261 -14.434 1.00 89.75 151 HIS A O 1
ATOM 1225 N N . LEU A 1 152 ? -5.864 13.044 -15.374 1.00 93.94 152 LEU A N 1
ATOM 1226 C CA . LEU A 1 152 ? -6.364 14.382 -15.024 1.00 93.94 152 LEU A CA 1
ATOM 1227 C C . LEU A 1 152 ? -7.452 14.356 -13.940 1.00 93.94 152 LEU A C 1
ATOM 1229 O O . LEU A 1 152 ? -7.874 15.422 -13.484 1.00 93.94 152 LEU A O 1
ATOM 1233 N N . TYR A 1 153 ? -7.904 13.172 -13.513 1.00 93.62 153 TYR A N 1
ATOM 1234 C CA . TYR A 1 153 ? -9.054 13.025 -12.617 1.00 93.62 153 TYR A CA 1
ATOM 1235 C C . TYR A 1 153 ? -8.839 13.704 -11.255 1.00 93.62 153 TYR A C 1
ATOM 1237 O O . TYR A 1 153 ? -9.688 14.476 -10.808 1.00 93.62 153 TYR A O 1
ATOM 1245 N N . ASP A 1 154 ? -7.680 13.507 -10.625 1.00 91.69 154 ASP A N 1
ATOM 1246 C CA . ASP A 1 154 ? -7.380 14.095 -9.309 1.00 91.69 154 ASP A CA 1
ATOM 1247 C C . ASP A 1 154 ? -7.300 15.628 -9.343 1.00 91.69 154 ASP A C 1
ATOM 1249 O O . ASP A 1 154 ? -7.708 16.304 -8.397 1.00 91.69 154 ASP A O 1
ATOM 1253 N N . ASN A 1 155 ? -6.788 16.201 -10.436 1.00 94.25 155 ASN A N 1
ATOM 1254 C CA . ASN A 1 155 ? -6.711 17.653 -10.585 1.00 94.25 155 ASN A CA 1
ATOM 1255 C C . ASN A 1 155 ? -8.101 18.250 -10.855 1.00 94.25 155 ASN A C 1
ATOM 1257 O O . ASN A 1 155 ? -8.507 19.216 -10.207 1.00 94.25 155 ASN A O 1
ATOM 1261 N N . HIS A 1 156 ? -8.860 17.632 -11.766 1.00 96.81 156 HIS A N 1
ATOM 1262 C CA . HIS A 1 156 ? -10.220 18.055 -12.083 1.00 96.81 156 HIS A CA 1
ATOM 1263 C C . HIS A 1 156 ? -11.149 17.966 -10.867 1.00 96.81 156 HIS A C 1
ATOM 1265 O O . HIS A 1 156 ? -11.898 18.898 -10.605 1.00 96.81 156 HIS A O 1
ATOM 1271 N N . THR A 1 157 ? -11.116 16.877 -10.096 1.00 94.75 157 THR A N 1
ATOM 1272 C CA . THR A 1 157 ? -12.003 16.722 -8.929 1.00 94.75 157 THR A CA 1
ATOM 1273 C C . THR A 1 157 ? -11.744 17.784 -7.863 1.00 94.75 157 THR A C 1
ATOM 1275 O O . THR A 1 157 ? -12.697 18.300 -7.284 1.00 94.75 157 THR A O 1
ATOM 1278 N N . ARG A 1 158 ? -10.487 18.198 -7.645 1.00 93.50 158 ARG A N 1
ATOM 1279 C CA . ARG A 1 158 ? -10.159 19.302 -6.725 1.00 93.50 158 ARG A CA 1
ATOM 1280 C C . ARG A 1 158 ? -10.727 20.639 -7.191 1.00 93.50 158 ARG A C 1
ATOM 1282 O O . ARG A 1 158 ? -11.321 21.355 -6.386 1.00 93.50 158 ARG A O 1
ATOM 1289 N N . THR A 1 159 ? -10.556 20.983 -8.466 1.00 95.50 159 THR A N 1
ATOM 1290 C CA . THR A 1 159 ? -11.060 22.255 -9.007 1.00 95.50 159 THR A CA 1
ATOM 1291 C C . THR A 1 159 ? -12.583 22.249 -9.098 1.00 95.50 159 THR A C 1
ATOM 1293 O O . THR A 1 159 ? -13.228 23.177 -8.617 1.00 95.50 159 THR A O 1
ATOM 1296 N N . CYS A 1 160 ? -13.172 21.167 -9.604 1.00 95.00 160 CYS A N 1
ATOM 1297 C CA . CYS A 1 160 ? -14.613 21.024 -9.771 1.00 95.00 160 CYS A CA 1
ATOM 1298 C C . CYS A 1 160 ? -15.358 21.024 -8.427 1.00 95.00 160 CYS A C 1
ATOM 1300 O O . CYS A 1 160 ? -16.373 21.705 -8.297 1.00 95.00 160 CYS A O 1
ATOM 1302 N N . ARG A 1 161 ? -14.813 20.365 -7.393 1.00 94.88 161 ARG A N 1
ATOM 1303 C CA . ARG A 1 161 ? -15.361 20.414 -6.028 1.00 94.88 161 ARG A CA 1
ATOM 1304 C C . ARG A 1 161 ? -15.390 21.837 -5.470 1.00 94.88 161 ARG A C 1
ATOM 1306 O O . ARG A 1 161 ? -16.378 22.235 -4.860 1.00 94.88 161 ARG A O 1
ATOM 1313 N N . ASN A 1 162 ? -14.324 22.609 -5.679 1.00 92.12 162 ASN A N 1
ATOM 1314 C CA . ASN A 1 162 ? -14.254 23.990 -5.203 1.00 92.12 162 ASN A CA 1
ATOM 1315 C C . ASN A 1 162 ? -15.264 24.890 -5.924 1.00 92.12 162 ASN A C 1
ATOM 1317 O O . ASN A 1 162 ? -15.935 25.683 -5.272 1.00 92.12 162 ASN A O 1
ATOM 1321 N N . GLU A 1 163 ? -15.415 24.739 -7.240 1.00 92.06 163 GLU A N 1
ATOM 1322 C CA . GLU A 1 163 ? -16.408 25.490 -8.019 1.00 92.06 163 GLU A CA 1
ATOM 1323 C C . GLU A 1 163 ? -17.847 25.103 -7.656 1.00 92.06 163 GLU A C 1
ATOM 1325 O O . GLU A 1 163 ? -18.713 25.970 -7.550 1.00 92.06 163 GLU A O 1
ATOM 1330 N N . HIS A 1 164 ? -18.101 23.822 -7.374 1.00 89.06 164 HIS A N 1
ATOM 1331 C CA . HIS A 1 164 ? -19.405 23.363 -6.903 1.00 89.06 164 HIS A CA 1
ATOM 1332 C C . HIS A 1 164 ? -19.738 23.922 -5.508 1.00 89.06 164 HIS A C 1
ATOM 1334 O O . HIS A 1 164 ? -20.864 24.346 -5.266 1.00 89.06 164 HIS A O 1
ATOM 1340 N N . ASN A 1 165 ? -18.758 24.000 -4.602 1.00 86.56 165 ASN A N 1
ATOM 1341 C CA . ASN A 1 165 ? -18.941 24.587 -3.267 1.00 86.56 165 ASN A CA 1
ATOM 1342 C C . ASN A 1 165 ? -19.137 26.113 -3.292 1.00 86.56 165 ASN A C 1
ATOM 1344 O O . ASN A 1 165 ? -19.708 26.671 -2.358 1.00 86.56 165 ASN A O 1
ATOM 1348 N N . LYS A 1 166 ? -18.665 26.794 -4.344 1.00 85.88 166 LYS A N 1
ATOM 1349 C CA . LYS A 1 166 ? -18.826 28.244 -4.529 1.00 85.88 166 LYS A CA 1
ATOM 1350 C C . LYS A 1 166 ? -20.193 28.652 -5.071 1.00 85.88 166 LYS A C 1
ATOM 1352 O O . LYS A 1 166 ? -20.436 29.849 -5.158 1.00 85.88 166 LYS A O 1
ATOM 1357 N N . ARG A 1 167 ? -21.064 27.713 -5.456 1.00 73.31 167 ARG A N 1
ATOM 1358 C CA . ARG A 1 167 ? -22.444 28.004 -5.871 1.00 73.31 167 ARG A CA 1
ATOM 1359 C C . ARG A 1 167 ? -23.391 27.731 -4.699 1.00 73.31 167 ARG A C 1
ATOM 1361 O O . ARG A 1 167 ? -23.821 26.589 -4.531 1.00 73.31 167 ARG A O 1
ATOM 1368 N N . PRO A 1 168 ? -23.739 28.733 -3.873 1.00 51.84 168 PRO A N 1
ATOM 1369 C CA . PRO A 1 168 ? -24.760 28.552 -2.866 1.00 51.84 168 PRO A CA 1
ATOM 1370 C C . PRO A 1 168 ? -26.119 28.560 -3.569 1.00 51.84 168 PRO A C 1
ATOM 1372 O O . PRO A 1 168 ? -26.598 29.598 -4.000 1.00 51.84 168 PRO A O 1
ATOM 1375 N N . ASN A 1 169 ? -26.724 27.380 -3.668 1.00 56.59 169 ASN A N 1
ATOM 1376 C CA . ASN A 1 169 ? -28.172 27.200 -3.585 1.00 56.59 169 ASN A CA 1
ATOM 1377 C C . ASN A 1 169 ? -29.064 28.047 -4.522 1.00 56.59 169 ASN A C 1
ATOM 1379 O O . ASN A 1 169 ? -30.123 28.505 -4.101 1.00 56.59 169 ASN A O 1
ATOM 1383 N N . GLU A 1 170 ? -28.702 28.198 -5.796 1.00 51.88 170 GLU A N 1
ATOM 1384 C CA . GLU A 1 170 ? -29.663 28.616 -6.821 1.00 51.88 170 GLU A CA 1
ATOM 1385 C C . GLU A 1 170 ? -29.795 27.530 -7.898 1.00 51.88 170 GLU A C 1
ATOM 1387 O O . GLU A 1 170 ? -28.859 27.231 -8.636 1.00 51.88 170 GLU A O 1
ATOM 1392 N N . GLN A 1 171 ? -31.012 26.971 -7.965 1.00 46.94 171 GLN A N 1
ATOM 1393 C CA . GLN A 1 171 ? -31.578 26.098 -9.005 1.00 46.94 171 GLN A CA 1
ATOM 1394 C C . GLN A 1 171 ? -31.378 24.575 -8.882 1.00 46.94 171 GLN A C 1
ATOM 1396 O O . GLN A 1 171 ? -30.794 23.916 -9.740 1.00 46.94 171 GLN A O 1
ATOM 1401 N N . ILE A 1 172 ? -32.064 23.984 -7.896 1.00 47.03 172 ILE A N 1
ATOM 1402 C CA . ILE A 1 172 ? -32.680 22.653 -8.040 1.00 47.03 172 ILE A CA 1
ATOM 1403 C C . ILE A 1 172 ? -34.051 22.857 -8.703 1.00 47.03 172 ILE A C 1
ATOM 1405 O O . ILE A 1 172 ? -35.061 23.023 -8.029 1.00 47.03 172 ILE A O 1
ATOM 1409 N N . SER A 1 173 ? -34.091 22.898 -10.036 1.00 47.59 173 SER A N 1
ATOM 1410 C CA . SER A 1 173 ? -35.323 22.642 -10.799 1.00 47.59 173 SER A CA 1
ATOM 1411 C C . SER A 1 173 ? -34.979 22.198 -12.218 1.00 47.59 173 SER A C 1
ATOM 1413 O O . SER A 1 173 ? -35.185 22.879 -13.217 1.00 47.59 173 SER A O 1
ATOM 1415 N N . SER A 1 174 ? -34.346 21.037 -12.300 1.00 44.62 174 SER A N 1
ATOM 1416 C CA . SER A 1 174 ? -34.315 20.214 -13.504 1.00 44.62 174 SER A CA 1
ATOM 1417 C C . SER A 1 174 ? -34.163 18.783 -13.025 1.00 44.62 174 SER A C 1
ATOM 1419 O O . SER A 1 174 ? -33.058 18.289 -12.814 1.00 44.62 174 SER A O 1
ATOM 1421 N N . GLN A 1 175 ? -35.307 18.149 -12.776 1.00 45.25 175 GLN A N 1
ATOM 1422 C CA . GLN A 1 175 ? -35.418 16.712 -12.577 1.00 45.25 175 GLN A CA 1
ATOM 1423 C C . GLN A 1 175 ? -34.890 16.011 -13.837 1.00 45.25 175 GLN A C 1
ATOM 1425 O O . GLN A 1 175 ? -35.632 15.725 -14.771 1.00 45.25 175 GLN A O 1
ATOM 1430 N N . ARG A 1 176 ? -33.582 15.749 -13.882 1.00 43.84 176 ARG A N 1
ATOM 1431 C CA . ARG A 1 176 ? -33.050 14.642 -14.671 1.00 43.84 176 ARG A CA 1
ATOM 1432 C C . ARG A 1 176 ? -33.231 13.399 -13.821 1.00 43.84 176 ARG A C 1
ATOM 1434 O O . ARG A 1 176 ? -32.735 13.336 -12.700 1.00 43.84 176 ARG A O 1
ATOM 1441 N N . SER A 1 177 ? -33.991 12.455 -14.359 1.00 44.56 177 SER A N 1
ATOM 1442 C CA . SER A 1 177 ? -34.143 11.098 -13.852 1.00 44.56 177 SER A CA 1
ATOM 1443 C C . SER A 1 177 ? -32.798 10.562 -13.363 1.00 44.56 177 SER A C 1
ATOM 1445 O O . SER A 1 177 ? -31.871 10.388 -14.156 1.00 44.56 177 SER A O 1
ATOM 1447 N N . PHE A 1 178 ? -32.697 10.341 -12.054 1.00 39.66 178 PHE A N 1
ATOM 1448 C CA . PHE A 1 178 ? -31.572 9.644 -11.452 1.00 39.66 178 PHE A CA 1
ATOM 1449 C C . PHE A 1 178 ? -31.458 8.262 -12.110 1.00 39.66 178 PHE A C 1
ATOM 1451 O O . PHE A 1 178 ? -32.462 7.543 -12.137 1.00 39.66 178 PHE A O 1
ATOM 1458 N N . PRO A 1 179 ? -30.289 7.862 -12.643 1.00 44.25 179 PRO A N 1
ATOM 1459 C CA . PRO A 1 179 ? -30.069 6.464 -12.969 1.00 44.25 179 PRO A CA 1
ATOM 1460 C C . PRO A 1 179 ? -30.247 5.669 -11.676 1.00 44.25 179 PRO A C 1
ATOM 1462 O O . PRO A 1 179 ? -29.661 5.984 -10.637 1.00 44.25 179 PRO A O 1
ATOM 1465 N N . THR A 1 180 ? -31.148 4.693 -11.713 1.00 51.06 180 THR A N 1
ATOM 1466 C CA . THR A 1 180 ? -31.401 3.808 -10.580 1.00 51.06 180 THR A CA 1
ATOM 1467 C C . THR A 1 180 ? -30.085 3.168 -10.138 1.00 51.06 180 THR A C 1
ATOM 1469 O O . THR A 1 180 ? -29.278 2.777 -10.976 1.00 51.06 180 THR A O 1
ATOM 1472 N N . VAL A 1 181 ? -29.892 3.027 -8.822 1.00 53.25 181 VAL A N 1
ATOM 1473 C CA . VAL A 1 181 ? -28.687 2.519 -8.117 1.00 53.25 181 VAL A CA 1
ATOM 1474 C C . VAL A 1 181 ? -28.113 1.199 -8.683 1.00 53.25 181 VAL A C 1
ATOM 1476 O O . VAL A 1 181 ? -26.983 0.822 -8.380 1.00 53.25 181 VAL A O 1
ATOM 1479 N N . ASN A 1 182 ? -28.844 0.517 -9.562 1.00 56.38 182 ASN A N 1
ATOM 1480 C CA . ASN A 1 182 ? -28.419 -0.698 -10.241 1.00 56.38 182 ASN A CA 1
ATOM 1481 C C . ASN A 1 182 ? -27.319 -0.502 -11.305 1.00 56.38 182 ASN A C 1
ATOM 1483 O O . ASN A 1 182 ? -26.601 -1.466 -11.563 1.00 56.38 182 ASN A O 1
ATOM 1487 N N . ASP A 1 183 ? -27.115 0.695 -11.870 1.00 61.53 183 ASP A N 1
ATOM 1488 C CA . ASP A 1 183 ? -26.216 0.866 -13.033 1.00 61.53 183 ASP A CA 1
ATOM 1489 C C . ASP A 1 183 ? -24.712 0.743 -12.717 1.00 61.53 183 ASP A C 1
ATOM 1491 O O . ASP A 1 183 ? -23.901 0.519 -13.614 1.00 61.53 183 ASP A O 1
ATOM 1495 N N . TYR A 1 184 ? -24.317 0.823 -11.442 1.00 83.12 184 TYR A N 1
ATOM 1496 C CA . TYR A 1 184 ? -22.904 0.752 -11.032 1.00 83.12 184 TYR A CA 1
ATOM 1497 C C . TYR A 1 184 ? -22.534 -0.537 -10.309 1.00 83.12 184 TYR A C 1
ATOM 1499 O O . TYR A 1 184 ? -21.447 -0.637 -9.732 1.00 83.12 184 TYR A O 1
ATOM 1507 N N . THR A 1 185 ? -23.419 -1.529 -10.327 1.00 88.50 185 THR A N 1
ATOM 1508 C CA . THR A 1 185 ? -23.201 -2.798 -9.638 1.00 88.50 185 THR A CA 1
ATOM 1509 C C . THR A 1 185 ? -23.157 -3.955 -10.623 1.00 88.50 185 THR A C 1
ATOM 1511 O O . THR A 1 185 ? -23.895 -4.009 -11.599 1.00 88.50 185 THR A O 1
ATOM 1514 N N . ALA A 1 186 ? -22.265 -4.904 -10.368 1.00 91.38 186 ALA A N 1
ATOM 1515 C CA . ALA A 1 186 ? -22.134 -6.120 -11.150 1.00 91.38 186 ALA A CA 1
ATOM 1516 C C . ALA A 1 186 ? -21.946 -7.316 -10.222 1.00 91.38 186 ALA A C 1
ATOM 1518 O O . ALA A 1 186 ? -21.354 -7.212 -9.146 1.00 91.38 186 ALA A O 1
ATOM 1519 N N . ARG A 1 187 ? -22.450 -8.475 -10.648 1.00 94.94 187 ARG A N 1
ATOM 1520 C CA . ARG A 1 187 ? -22.302 -9.722 -9.895 1.00 94.94 187 ARG A CA 1
ATOM 1521 C C . ARG A 1 187 ? -20.937 -10.347 -10.153 1.00 94.94 187 ARG A C 1
ATOM 1523 O O . ARG A 1 187 ? -20.519 -10.520 -11.299 1.00 94.94 187 ARG A O 1
ATOM 1530 N N . CYS A 1 188 ? -20.259 -10.760 -9.089 1.00 91.94 188 CYS A N 1
ATOM 1531 C CA . CYS A 1 188 ? -19.060 -11.577 -9.199 1.00 91.94 188 CYS A CA 1
ATOM 1532 C C . CYS A 1 188 ? -19.380 -12.904 -9.904 1.00 91.94 188 CYS A C 1
ATOM 1534 O O . CYS A 1 188 ? -20.296 -13.625 -9.508 1.00 91.94 188 CYS A O 1
ATOM 1536 N N . ARG A 1 189 ? -18.601 -13.279 -10.928 1.00 94.00 189 ARG A N 1
ATOM 1537 C CA . ARG A 1 189 ? -18.838 -14.534 -11.664 1.00 94.00 189 ARG A CA 1
ATOM 1538 C C . ARG A 1 189 ? -18.680 -15.790 -10.798 1.00 94.00 189 ARG A C 1
ATOM 1540 O O . ARG A 1 189 ? -19.317 -16.795 -11.111 1.00 94.00 189 ARG A O 1
ATOM 1547 N N . PHE A 1 190 ? -17.886 -15.696 -9.728 1.00 91.88 190 PHE A N 1
ATOM 1548 C CA . PHE A 1 190 ? -17.536 -16.797 -8.830 1.00 91.88 190 PHE A CA 1
ATOM 1549 C C . PHE A 1 190 ? -18.534 -16.946 -7.671 1.00 91.88 190 PHE A C 1
ATOM 1551 O O . PHE A 1 190 ? -19.186 -17.978 -7.583 1.00 91.88 190 PHE A O 1
ATOM 1558 N N . CYS A 1 191 ? -18.721 -15.918 -6.833 1.00 93.56 191 CYS A N 1
ATOM 1559 C CA . CYS A 1 191 ? -19.596 -15.995 -5.648 1.00 93.56 191 CYS A CA 1
ATOM 1560 C C . CYS A 1 191 ? -20.986 -15.362 -5.820 1.00 93.56 191 CYS A C 1
ATOM 1562 O O . CYS A 1 191 ? -21.775 -15.371 -4.884 1.00 93.56 191 CYS A O 1
ATOM 1564 N N . LYS A 1 192 ? -21.291 -14.777 -6.987 1.00 92.62 192 LYS A N 1
ATOM 1565 C CA . LYS A 1 192 ? -22.568 -14.101 -7.305 1.00 92.62 192 LYS A CA 1
ATOM 1566 C C . LYS A 1 192 ? -22.909 -12.863 -6.463 1.00 92.62 192 LYS A C 1
ATOM 1568 O O . LYS A 1 192 ? -23.935 -12.240 -6.732 1.00 92.62 192 LYS A O 1
ATOM 1573 N N . LEU A 1 193 ? -22.039 -12.452 -5.539 1.00 92.50 193 LEU A N 1
ATOM 1574 C CA . LEU A 1 193 ? -22.197 -11.226 -4.757 1.00 92.50 193 LEU A CA 1
ATOM 1575 C C . LEU A 1 193 ? -22.249 -9.996 -5.677 1.00 92.50 193 LEU A C 1
ATOM 1577 O O . LEU A 1 193 ? -21.440 -9.882 -6.604 1.00 92.50 193 LEU A O 1
ATOM 1581 N N . LEU A 1 194 ? -23.197 -9.087 -5.424 1.00 91.62 194 LEU A N 1
ATOM 1582 C CA . LEU A 1 194 ? -23.225 -7.772 -6.063 1.00 91.62 194 LEU A CA 1
ATOM 1583 C C . LEU A 1 194 ? -22.091 -6.912 -5.500 1.00 91.62 194 LEU A C 1
ATOM 1585 O O . LEU A 1 194 ? -21.996 -6.709 -4.293 1.00 91.62 194 LEU A O 1
ATOM 1589 N N . THR A 1 195 ? -21.253 -6.376 -6.380 1.00 88.44 195 THR A N 1
ATOM 1590 C CA . THR A 1 195 ? -20.181 -5.446 -6.018 1.00 88.44 195 THR A CA 1
ATOM 1591 C C . THR A 1 195 ? -20.207 -4.243 -6.946 1.00 88.44 195 THR A C 1
ATOM 1593 O O . THR A 1 195 ? -20.611 -4.369 -8.103 1.00 88.44 195 THR A O 1
ATOM 1596 N N . PHE A 1 196 ? -19.718 -3.095 -6.488 1.00 91.81 196 PHE A N 1
ATOM 1597 C CA . PHE A 1 196 ? -19.518 -1.940 -7.362 1.00 91.81 196 PHE A CA 1
ATOM 1598 C C . PHE A 1 196 ? -18.557 -2.271 -8.513 1.00 91.81 196 PHE A C 1
ATOM 1600 O O . PHE A 1 196 ? -17.558 -2.966 -8.310 1.00 91.81 196 PHE A O 1
ATOM 1607 N N . LEU A 1 197 ? -18.828 -1.747 -9.712 1.00 88.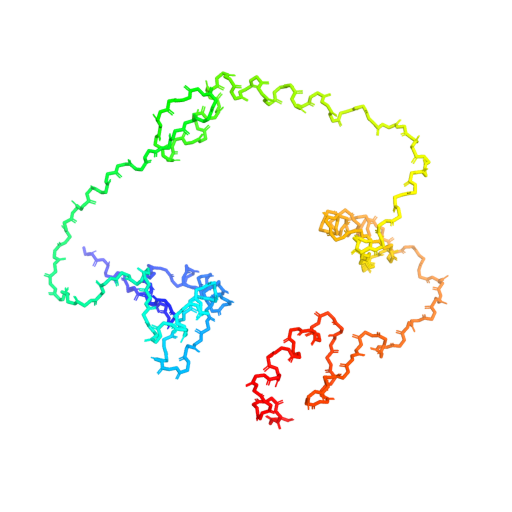06 197 LEU A N 1
ATOM 1608 C CA . LEU A 1 197 ? -18.026 -1.981 -10.921 1.00 88.06 197 LEU A CA 1
ATOM 1609 C C . LEU A 1 197 ? -16.535 -1.683 -10.700 1.00 88.06 197 LEU A C 1
ATOM 1611 O O . LEU A 1 197 ? -15.682 -2.466 -11.116 1.00 88.06 197 LEU A O 1
ATOM 1615 N N . GLN A 1 198 ? -16.223 -0.611 -9.965 1.00 83.75 198 GLN A N 1
ATOM 1616 C CA . GLN A 1 198 ? -14.850 -0.201 -9.656 1.00 83.75 198 GLN A CA 1
ATOM 1617 C C . GLN A 1 198 ? -14.102 -1.219 -8.769 1.00 83.75 198 GLN A C 1
ATOM 1619 O O . GLN A 1 198 ? -12.886 -1.359 -8.879 1.00 83.75 198 GLN A O 1
ATOM 1624 N N . GLY A 1 199 ? -14.823 -1.981 -7.937 1.00 83.25 199 GLY A N 1
ATOM 1625 C CA . GLY A 1 199 ? -14.273 -3.037 -7.078 1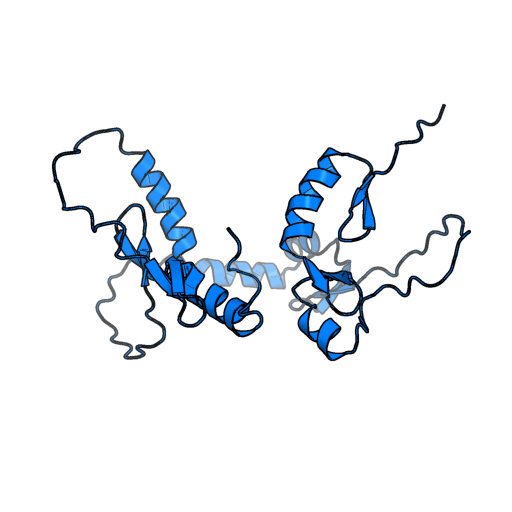.00 83.25 199 GLY A CA 1
ATOM 1626 C C . GLY A 1 199 ? -14.370 -4.452 -7.662 1.00 83.25 199 GLY A C 1
ATOM 1627 O O . GLY A 1 199 ? -13.718 -5.368 -7.154 1.00 83.25 199 GLY A O 1
ATOM 1628 N N . LEU A 1 200 ? -15.140 -4.649 -8.740 1.00 91.44 200 LEU A N 1
ATOM 1629 C CA . LEU A 1 200 ? -15.446 -5.971 -9.295 1.00 91.44 200 LEU A CA 1
ATOM 1630 C C . LEU A 1 200 ? -14.184 -6.720 -9.734 1.00 91.44 200 LEU A C 1
ATOM 1632 O O . LEU A 1 200 ? -14.061 -7.915 -9.474 1.00 91.44 200 LEU A O 1
ATOM 1636 N N . ARG A 1 201 ? -13.229 -6.038 -10.379 1.00 85.44 201 ARG A N 1
ATOM 1637 C CA . ARG A 1 201 ? -12.007 -6.678 -10.897 1.00 85.44 201 ARG A CA 1
ATOM 1638 C C . ARG A 1 201 ? -11.127 -7.217 -9.767 1.00 85.44 201 ARG A C 1
ATOM 1640 O O . ARG A 1 201 ? -10.683 -8.361 -9.835 1.00 85.44 201 ARG A O 1
ATOM 1647 N N . TYR A 1 202 ? -10.921 -6.421 -8.717 1.00 84.06 202 TYR A N 1
ATOM 1648 C CA . TYR A 1 202 ? -10.174 -6.845 -7.532 1.00 84.06 202 TYR A CA 1
ATOM 1649 C C . TYR A 1 202 ? -10.898 -7.981 -6.802 1.00 84.06 202 TYR A C 1
ATOM 1651 O O . TYR A 1 202 ? -10.304 -9.023 -6.524 1.00 84.06 202 TYR A O 1
ATOM 1659 N N . HIS A 1 203 ? -12.207 -7.833 -6.584 1.00 90.00 203 HIS A N 1
ATOM 1660 C CA . HIS A 1 203 ? -13.019 -8.868 -5.957 1.00 90.00 203 HIS A CA 1
ATOM 1661 C C . HIS A 1 203 ? -12.973 -10.190 -6.742 1.00 90.00 203 HIS A C 1
ATOM 1663 O O . HIS A 1 203 ? -12.790 -11.244 -6.145 1.00 90.00 203 HIS A O 1
ATOM 1669 N N . GLN A 1 204 ? -13.075 -10.166 -8.075 1.00 91.19 204 GLN A N 1
ATOM 1670 C CA . GLN A 1 204 ? -12.986 -11.371 -8.906 1.00 91.19 204 GLN A CA 1
ATOM 1671 C C . GLN A 1 204 ? -11.623 -12.067 -8.801 1.00 91.19 204 GLN A C 1
ATOM 1673 O O . GLN A 1 204 ? -11.585 -13.296 -8.834 1.00 91.19 204 GLN A O 1
ATOM 1678 N N . LEU A 1 205 ? -10.521 -11.320 -8.669 1.00 85.69 205 LEU A N 1
ATOM 1679 C CA . LEU A 1 205 ? -9.184 -11.892 -8.471 1.00 85.69 205 LEU A CA 1
ATOM 1680 C C . LEU A 1 205 ? -9.081 -12.614 -7.122 1.00 85.69 205 LEU A C 1
ATOM 1682 O O . LEU A 1 205 ? -8.683 -13.777 -7.083 1.00 85.69 205 LEU A O 1
ATOM 1686 N N . VAL A 1 206 ? -9.510 -11.961 -6.039 1.00 86.19 206 VAL A N 1
ATOM 1687 C CA . VAL A 1 206 ? -9.476 -12.538 -4.684 1.00 86.19 206 VAL A CA 1
ATOM 1688 C C . VAL A 1 206 ? -10.451 -13.712 -4.557 1.00 86.19 206 VAL A C 1
ATOM 1690 O O . VAL A 1 206 ? -10.099 -14.767 -4.030 1.00 86.19 206 VAL A O 1
ATOM 1693 N N . CYS A 1 207 ? -11.665 -13.567 -5.089 1.00 90.31 207 CYS A N 1
ATOM 1694 C CA . CYS A 1 207 ? -12.705 -14.590 -5.031 1.00 90.31 207 CYS A CA 1
ATOM 1695 C C . CYS A 1 207 ? -12.332 -15.840 -5.843 1.00 90.31 207 CYS A C 1
ATOM 1697 O O . CYS A 1 207 ? -12.609 -16.952 -5.402 1.00 90.31 207 CYS A O 1
ATOM 1699 N N . LYS A 1 208 ? -11.620 -15.686 -6.972 1.00 89.69 208 LYS A N 1
ATOM 1700 C CA . LYS A 1 208 ? -11.057 -16.817 -7.731 1.00 89.69 208 LYS A CA 1
ATOM 1701 C C . LYS A 1 208 ? -10.075 -17.646 -6.895 1.00 89.69 208 LYS A C 1
ATOM 1703 O O . LYS A 1 208 ? -10.029 -18.859 -7.058 1.00 89.69 208 LYS A O 1
ATOM 1708 N N . MET A 1 209 ? -9.291 -17.001 -6.029 1.00 82.75 209 MET A N 1
ATOM 1709 C CA . MET A 1 209 ? -8.290 -17.668 -5.186 1.00 82.75 209 MET A CA 1
ATOM 1710 C C . MET A 1 209 ? -8.884 -18.286 -3.912 1.00 82.75 209 MET A C 1
ATOM 1712 O O . MET A 1 209 ? -8.271 -19.174 -3.334 1.00 82.75 209 MET A O 1
ATOM 1716 N N . ASN A 1 210 ? -10.062 -17.831 -3.466 1.00 80.75 210 ASN A N 1
ATOM 1717 C CA . ASN A 1 210 ? -10.703 -18.275 -2.224 1.00 80.75 210 ASN A CA 1
ATOM 1718 C C . ASN A 1 210 ? -12.244 -18.323 -2.352 1.00 80.75 210 ASN A C 1
ATOM 1720 O O . ASN A 1 210 ? -12.940 -17.508 -1.737 1.00 80.75 210 ASN A O 1
ATOM 1724 N N . PRO A 1 211 ? -12.810 -19.281 -3.111 1.00 69.81 211 PRO A N 1
ATOM 1725 C CA . PRO A 1 211 ? -14.252 -19.337 -3.369 1.00 69.81 211 PRO A CA 1
ATOM 1726 C C . PRO A 1 211 ? -15.106 -19.587 -2.111 1.00 69.81 211 PRO A C 1
ATOM 1728 O O . PRO A 1 211 ? -16.273 -19.211 -2.089 1.00 69.81 211 PRO A O 1
ATOM 1731 N N . HIS A 1 212 ? -14.532 -20.157 -1.044 1.00 68.62 212 HIS A N 1
ATOM 1732 C CA . HIS A 1 212 ? -15.267 -20.548 0.168 1.00 68.62 212 HIS A CA 1
ATOM 1733 C C . HIS A 1 212 ? -15.253 -19.521 1.313 1.00 68.62 212 HIS A C 1
ATOM 1735 O O . HIS A 1 212 ? -15.946 -19.720 2.304 1.00 68.62 212 HIS A O 1
ATOM 1741 N N . ARG A 1 213 ? -14.473 -18.432 1.230 1.00 61.53 213 ARG A N 1
ATOM 1742 C CA . ARG A 1 213 ? -14.225 -17.549 2.394 1.00 61.53 213 ARG A CA 1
ATOM 1743 C C . ARG A 1 213 ? -15.094 -16.292 2.487 1.00 61.53 213 ARG A C 1
ATOM 1745 O O . ARG A 1 213 ? -14.963 -15.560 3.457 1.00 61.53 213 ARG A O 1
ATOM 1752 N N . MET A 1 214 ? -15.950 -16.026 1.503 1.00 60.94 214 MET A N 1
ATOM 1753 C CA . MET A 1 214 ? -16.689 -14.753 1.389 1.00 60.94 214 MET A CA 1
ATOM 1754 C C . MET A 1 214 ? -18.219 -14.914 1.498 1.00 60.94 214 MET A C 1
ATOM 1756 O O . MET A 1 214 ? -18.944 -13.979 1.182 1.00 60.94 214 MET A O 1
ATOM 1760 N N . GLY A 1 215 ? -18.712 -16.095 1.893 1.00 55.91 215 GLY A N 1
ATOM 1761 C CA . GLY A 1 215 ? -20.138 -16.459 1.864 1.00 55.91 215 GLY A CA 1
ATOM 1762 C C . GLY A 1 215 ? -20.765 -16.782 3.223 1.00 55.91 215 GLY A C 1
ATOM 1763 O O . GLY A 1 215 ? -21.674 -17.602 3.268 1.00 55.91 215 GLY A O 1
ATOM 1764 N N . SER A 1 216 ? -20.281 -16.185 4.313 1.00 50.59 216 SER A N 1
ATOM 1765 C CA . SER A 1 216 ? -20.842 -16.394 5.656 1.00 50.59 216 SER A CA 1
ATOM 1766 C C . SER A 1 216 ? -21.182 -15.057 6.306 1.00 50.59 216 SER A C 1
ATOM 1768 O O . SER A 1 216 ? -20.439 -14.615 7.172 1.00 50.59 216 SER A O 1
ATOM 1770 N N . HIS A 1 217 ? -22.251 -14.400 5.858 1.00 46.66 217 HIS A N 1
ATOM 1771 C CA . HIS A 1 217 ? -22.993 -13.388 6.616 1.00 46.66 217 HIS A CA 1
ATOM 1772 C C . HIS A 1 217 ? -24.397 -13.240 6.036 1.00 46.66 217 HIS A C 1
ATOM 1774 O O . HIS A 1 217 ? -24.508 -13.203 4.789 1.00 46.66 217 HIS A O 1
#